Protein AF-A0A949CMK9-F1 (afdb_monomer)

Foldseek 3Di:
DDDAQDQDALVRLLVVLLLLCVQFAFLDLLLSLLLSLLLLVLCCLVVVVDPFFAFAAEEEEQDPPNCQVVSVLLSCLLVVFDELEQEQDDDDDDHSLLSVLVRLVVVGQEHEDEADDEEDDYPQVLCLRDNPQWDFRDYDVDTDIGRSSRHHHYYYYHQYAYALSSLLRHLYRYTYHDDPPRDADADPLGGSSSVCNVCSSHNNSSSVNLVVVCVVVVQFFAPDDLHPSRSSQRSSQCSSCPSSVTDGNCVPSNVVSVCSNDQLSSLVSNLLSLCCVPPAFDWAFLLRSLVSCVVVVNDRSDPPPPPDDSSVSSVVSVVVVCVVVVDQWDDDSNKIKGKDWDWDQDPVRDTDTTIIIHIHD

Nearest PDB structures (foldseek):
  4i63-assembly1_A  TM=5.139E-01  e=9.281E-02  Escherichia coli K-12
  4i63-assembly1_B  TM=4.890E-01  e=1.564E-01  Escherichia coli K-12
  4i34-assembly1_A  TM=4.306E-01  e=1.927E-01  Escherichia coli K-12
  4i4l-assembly1_A  TM=3.523E-01  e=3.421E-01  Escherichia coli K-12

Solvent-accessible surface area (backbone atoms only — not comparable to full-atom values): 19807 Å² total; per-residue (Å²): 142,79,73,79,63,50,91,40,57,55,72,59,19,49,52,56,58,51,60,75,49,68,78,55,43,47,79,41,70,20,24,49,30,41,52,50,43,58,59,44,47,57,60,38,52,76,65,64,72,50,98,64,56,62,56,27,46,28,26,37,22,78,41,87,90,26,45,55,67,57,57,55,48,44,40,34,32,38,71,75,49,74,60,38,76,38,72,76,64,81,76,82,91,65,50,59,56,44,46,49,19,45,42,60,72,68,66,46,44,36,39,29,38,60,68,42,70,60,68,51,80,46,71,61,58,48,35,40,48,62,62,83,54,43,39,82,30,48,43,95,98,43,74,49,78,40,74,28,80,69,58,45,47,34,37,23,27,58,70,34,36,29,38,63,71,52,24,66,42,40,49,73,26,43,27,35,58,66,61,93,85,68,68,68,69,78,45,98,68,37,49,62,64,45,34,40,54,76,42,18,39,55,52,37,16,19,46,48,26,54,53,48,50,41,50,72,70,67,60,60,62,46,91,60,66,95,47,83,48,33,72,45,49,9,36,43,32,30,45,33,37,74,73,60,68,38,51,55,48,64,63,75,41,64,63,48,35,54,36,39,36,28,51,64,54,43,44,51,44,58,46,50,56,50,36,59,74,76,49,56,68,44,75,37,38,40,50,57,52,38,52,51,24,59,76,72,70,52,72,69,78,59,86,61,65,98,78,64,56,60,33,60,55,44,44,54,46,51,53,48,51,40,59,74,60,76,36,62,54,50,78,50,98,76,30,40,38,37,58,49,77,47,77,42,71,43,100,85,69,50,74,39,87,37,60,31,37,29,45,43,111

Structure (mmCIF, N/CA/C/O backbone):
data_AF-A0A949CMK9-F1
#
_entry.id   AF-A0A949CMK9-F1
#
loop_
_atom_site.group_PDB
_atom_site.id
_atom_site.type_symbol
_atom_site.label_atom_id
_atom_site.label_alt_id
_atom_site.label_comp_id
_atom_site.label_asym_id
_atom_site.label_entity_id
_atom_site.label_seq_id
_atom_site.pdbx_PDB_ins_code
_atom_site.Cartn_x
_atom_site.Cartn_y
_atom_site.Cartn_z
_atom_site.occupancy
_atom_site.B_iso_or_equiv
_atom_site.auth_seq_id
_atom_site.auth_comp_id
_atom_site.auth_asym_id
_atom_site.auth_atom_id
_atom_site.pdbx_PDB_model_num
ATOM 1 N N . ARG A 1 1 ? -3.242 -0.649 28.376 1.00 48.09 1 ARG A N 1
ATOM 2 C CA . ARG A 1 1 ? -2.982 0.780 28.677 1.00 48.09 1 ARG A CA 1
ATOM 3 C C . ARG A 1 1 ? -3.389 1.555 27.437 1.00 48.09 1 ARG A C 1
ATOM 5 O O . ARG A 1 1 ? -2.819 1.273 26.395 1.00 48.09 1 ARG A O 1
ATOM 12 N N . GLY A 1 2 ? -4.381 2.432 27.526 1.00 62.34 2 GLY A N 1
ATOM 13 C CA . GLY A 1 2 ? -4.742 3.352 26.450 1.00 62.34 2 GLY A CA 1
ATOM 14 C C . GLY A 1 2 ? -5.020 4.703 27.086 1.00 62.34 2 GLY A C 1
ATOM 15 O O . GLY A 1 2 ? -5.753 4.752 28.073 1.00 62.34 2 GLY A O 1
ATOM 16 N N . ALA A 1 3 ? -4.360 5.753 26.601 1.00 78.50 3 ALA A N 1
ATOM 17 C CA . ALA A 1 3 ? -4.745 7.115 26.946 1.00 78.50 3 ALA A CA 1
ATOM 18 C C . ALA A 1 3 ? -6.132 7.399 26.352 1.00 78.50 3 ALA A C 1
ATOM 20 O O . ALA A 1 3 ? -6.519 6.781 25.357 1.00 78.50 3 ALA A O 1
ATOM 21 N N . GLU A 1 4 ? -6.878 8.318 26.959 1.00 90.88 4 GLU A N 1
ATOM 22 C CA . GLU A 1 4 ? -8.152 8.768 26.404 1.00 90.88 4 GLU A CA 1
ATOM 23 C C . GLU A 1 4 ? -7.941 9.321 24.985 1.00 90.88 4 GLU A C 1
ATOM 25 O O . GLU A 1 4 ? -6.961 10.027 24.719 1.00 90.88 4 GLU A O 1
ATOM 30 N N . ILE A 1 5 ? -8.831 8.953 24.061 1.00 93.81 5 ILE A N 1
ATOM 31 C CA . ILE A 1 5 ? -8.773 9.404 22.669 1.00 93.81 5 ILE A CA 1
ATOM 32 C C . ILE A 1 5 ? -9.475 10.764 22.598 1.00 93.81 5 ILE A C 1
ATOM 34 O O . ILE A 1 5 ? -10.693 10.817 22.784 1.00 93.81 5 ILE A O 1
ATOM 38 N N . PRO A 1 6 ? -8.749 11.864 22.334 1.00 95.56 6 PRO A N 1
ATOM 39 C CA . PRO A 1 6 ? -9.349 13.186 22.302 1.00 95.56 6 PRO A CA 1
ATOM 40 C C . PRO A 1 6 ? -10.274 13.350 21.092 1.00 95.56 6 PRO A C 1
ATOM 42 O O . PRO A 1 6 ? -10.068 12.764 20.025 1.00 95.56 6 PRO A O 1
ATOM 45 N N . VAL A 1 7 ? -11.272 14.222 21.232 1.00 96.38 7 VAL A N 1
ATOM 46 C CA . VAL A 1 7 ? -12.063 14.700 20.095 1.00 96.38 7 VAL A CA 1
ATOM 47 C C . VAL A 1 7 ? -11.248 15.760 19.358 1.00 96.38 7 VAL A C 1
ATOM 49 O O . VAL A 1 7 ? -11.097 16.882 19.833 1.00 96.38 7 VAL A O 1
ATOM 52 N N . VAL A 1 8 ? -10.708 15.395 18.196 1.00 97.50 8 VAL A N 1
ATOM 53 C CA . VAL A 1 8 ? -9.931 16.307 17.349 1.00 97.50 8 VAL A CA 1
ATOM 54 C C . VAL A 1 8 ? -10.864 16.995 16.340 1.00 97.50 8 VAL A C 1
ATOM 56 O O . VAL A 1 8 ? -11.635 16.297 15.677 1.00 97.50 8 VAL A O 1
ATOM 59 N N . PRO A 1 9 ? -10.817 18.333 16.182 1.00 98.38 9 PRO A N 1
ATOM 60 C CA . PRO A 1 9 ? -11.548 19.026 15.121 1.00 98.38 9 PRO A CA 1
ATOM 61 C C . PRO A 1 9 ? -11.143 18.523 13.730 1.00 98.38 9 PRO A C 1
ATOM 63 O O . PRO A 1 9 ? -9.958 18.311 13.472 1.00 98.38 9 PRO A O 1
ATOM 66 N N . LEU A 1 10 ? -12.106 18.386 12.814 1.00 98.56 10 LEU A N 1
ATOM 67 C CA . LEU A 1 10 ? -11.887 17.782 11.493 1.00 98.56 10 LEU A CA 1
ATOM 68 C C . LEU A 1 10 ? -10.727 18.426 10.711 1.00 98.56 10 LEU A C 1
ATOM 70 O O . LEU A 1 10 ? -9.842 17.723 10.235 1.00 98.56 10 LEU A O 1
ATOM 74 N N . ASN A 1 11 ? -10.672 19.758 10.636 1.00 98.31 11 ASN A N 1
ATOM 75 C CA . ASN A 1 11 ? -9.613 20.464 9.899 1.00 98.31 11 ASN A CA 1
ATOM 76 C C . ASN A 1 11 ? -8.212 20.209 10.482 1.00 98.31 11 ASN A C 1
ATOM 78 O O . ASN A 1 11 ? -7.237 20.044 9.743 1.00 98.31 11 ASN A O 1
ATOM 82 N N . SER A 1 12 ? -8.108 20.140 11.812 1.00 98.44 12 SER A N 1
ATOM 83 C CA . SER A 1 12 ? -6.865 19.775 12.496 1.00 98.44 12 SER A CA 1
ATOM 84 C C . SER A 1 12 ? -6.498 18.321 12.208 1.00 98.44 12 SER A C 1
ATOM 86 O O . SER A 1 12 ? -5.350 18.043 11.875 1.00 98.44 12 SER A O 1
ATOM 88 N N . ALA A 1 13 ? -7.477 17.412 12.251 1.00 98.69 13 ALA A N 1
ATOM 89 C CA . ALA A 1 13 ? -7.281 16.001 11.946 1.00 98.69 13 ALA A CA 1
ATOM 90 C C . ALA A 1 13 ? -6.760 15.774 10.520 1.00 98.69 13 ALA A C 1
ATOM 92 O O . ALA A 1 13 ? -5.773 15.062 10.339 1.00 98.69 13 ALA A O 1
ATOM 93 N N . ILE A 1 14 ? -7.366 16.425 9.521 1.00 98.69 14 ILE A N 1
ATOM 94 C CA . ILE A 1 14 ? -6.936 16.353 8.117 1.00 98.69 14 ILE A CA 1
ATOM 95 C C . ILE A 1 14 ? -5.486 16.826 7.981 1.00 98.69 14 ILE A C 1
ATOM 97 O O . ILE A 1 14 ? -4.667 16.143 7.368 1.00 98.69 14 ILE A O 1
ATOM 101 N N . THR A 1 15 ? -5.154 17.971 8.585 1.00 98.44 15 THR A N 1
ATOM 102 C CA . THR A 1 15 ? -3.802 18.546 8.527 1.00 98.44 15 THR A CA 1
ATOM 103 C C . THR A 1 15 ? -2.773 17.611 9.163 1.00 98.44 15 THR A C 1
ATOM 105 O O . THR A 1 15 ? -1.735 17.331 8.568 1.00 98.44 15 THR A O 1
ATOM 108 N N . MET A 1 16 ? -3.074 17.078 10.350 1.00 98.25 16 MET A N 1
ATOM 109 C CA . MET A 1 16 ? -2.179 16.167 11.063 1.00 98.25 16 MET A CA 1
ATOM 110 C C . MET A 1 16 ? -1.963 14.862 10.297 1.00 98.25 16 MET A C 1
ATOM 112 O O . MET A 1 16 ? -0.821 14.431 10.158 1.00 98.25 16 MET A O 1
ATOM 116 N N . LEU A 1 17 ? -3.021 14.256 9.752 1.00 98.56 17 LEU A N 1
ATOM 117 C CA . LEU A 1 17 ? -2.896 13.027 8.968 1.00 98.56 17 LEU A CA 1
ATOM 118 C C . LEU A 1 17 ? -2.101 13.252 7.682 1.00 98.56 17 LEU A C 1
ATOM 120 O O . LEU A 1 17 ? -1.220 12.451 7.379 1.00 98.56 17 LEU A O 1
ATOM 124 N N . LYS A 1 18 ? -2.359 14.345 6.950 1.00 98.38 18 LYS A N 1
ATOM 125 C CA . LYS A 1 18 ? -1.572 14.699 5.756 1.00 98.38 18 LYS A CA 1
ATOM 126 C C . LYS A 1 18 ? -0.093 14.877 6.094 1.00 98.38 18 LYS A C 1
ATOM 128 O O . LYS A 1 18 ? 0.742 14.310 5.400 1.00 98.38 18 LYS A O 1
ATOM 133 N 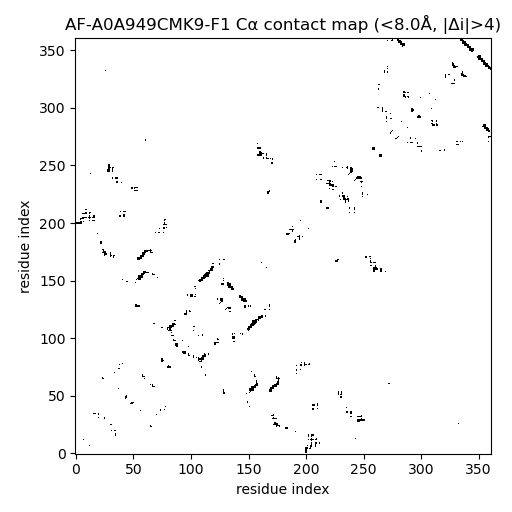N . SER A 1 19 ? 0.217 15.523 7.222 1.00 96.88 19 SER A N 1
ATOM 134 C CA . SER A 1 19 ? 1.606 15.741 7.645 1.00 96.88 19 SER A CA 1
ATOM 135 C C . SER A 1 19 ? 2.406 14.458 7.902 1.00 96.88 19 SER A C 1
ATOM 137 O O . SER A 1 19 ? 3.632 14.471 7.822 1.00 96.88 19 SER A O 1
ATOM 139 N N . LEU A 1 20 ? 1.735 13.327 8.167 1.00 97.31 20 LEU A N 1
ATOM 140 C CA . LEU A 1 20 ? 2.399 12.023 8.276 1.00 97.31 20 LEU A CA 1
ATOM 141 C C . LEU A 1 20 ? 2.971 11.541 6.942 1.00 97.31 20 LEU A C 1
ATOM 143 O O . LEU A 1 20 ? 3.833 10.665 6.941 1.00 97.31 20 LEU A O 1
ATOM 147 N N . LEU A 1 21 ? 2.470 12.064 5.822 1.00 97.00 21 LEU A N 1
ATOM 148 C CA . LEU A 1 21 ? 2.805 11.620 4.475 1.00 97.00 21 LEU A CA 1
ATOM 149 C C . LEU A 1 21 ? 3.720 12.599 3.716 1.00 97.00 21 LEU A C 1
ATOM 151 O O . LEU A 1 21 ? 4.267 12.206 2.690 1.00 97.00 21 LEU A O 1
ATOM 155 N N . ASP A 1 22 ? 3.939 13.815 4.232 1.00 94.31 22 ASP A N 1
ATOM 156 C CA . ASP A 1 22 ? 4.688 14.898 3.563 1.00 94.31 22 ASP A CA 1
ATOM 157 C C . ASP A 1 22 ? 6.106 14.494 3.127 1.00 94.31 22 ASP A C 1
ATOM 159 O O . ASP A 1 22 ? 6.603 14.924 2.088 1.00 94.31 22 ASP A O 1
ATOM 163 N N . ASP A 1 23 ? 6.774 13.658 3.923 1.00 92.94 23 ASP A N 1
ATOM 164 C CA . ASP A 1 23 ? 8.163 13.267 3.683 1.00 92.94 23 ASP A CA 1
ATOM 165 C C . ASP A 1 23 ? 8.334 12.046 2.769 1.00 92.94 23 ASP A C 1
ATOM 167 O O . ASP A 1 23 ? 9.470 11.647 2.483 1.00 92.94 23 ASP A O 1
ATOM 171 N N . PHE A 1 24 ? 7.241 11.444 2.299 1.00 95.00 24 PHE A N 1
ATOM 172 C CA . PHE A 1 24 ? 7.284 10.332 1.355 1.00 95.00 24 PHE A CA 1
ATOM 173 C C . PHE A 1 24 ? 7.257 10.845 -0.085 1.00 95.00 24 PHE A C 1
ATOM 175 O O . PHE A 1 24 ? 6.449 11.694 -0.448 1.00 95.00 24 PHE A O 1
ATOM 182 N N . ASN A 1 25 ? 8.125 10.293 -0.935 1.00 94.56 25 ASN A N 1
ATOM 183 C CA . ASN A 1 25 ? 8.166 10.648 -2.352 1.00 94.56 25 ASN A CA 1
ATOM 184 C C . ASN A 1 25 ? 7.301 9.684 -3.168 1.00 94.56 25 ASN A C 1
ATOM 186 O O . ASN A 1 25 ? 7.776 8.667 -3.673 1.00 94.56 25 ASN A O 1
ATOM 190 N N . PHE A 1 26 ? 6.007 9.972 -3.228 1.00 95.06 26 PHE A N 1
ATOM 191 C CA . PHE A 1 26 ? 5.047 9.187 -3.998 1.00 95.06 26 PHE A CA 1
ATOM 192 C C . PHE A 1 26 ? 5.226 9.404 -5.505 1.00 95.06 26 PHE A C 1
ATOM 194 O O . PHE A 1 26 ? 5.497 10.521 -5.940 1.00 95.06 26 PHE A O 1
ATOM 201 N N . CYS A 1 27 ? 5.068 8.348 -6.312 1.00 91.19 27 CYS A N 1
ATOM 202 C CA . CYS A 1 27 ? 5.193 8.468 -7.772 1.00 91.19 27 CYS A CA 1
ATOM 203 C C . CYS A 1 27 ? 4.106 9.358 -8.378 1.00 91.19 27 CYS A C 1
ATOM 205 O O . CYS A 1 27 ? 4.367 10.098 -9.326 1.00 91.19 27 CYS A O 1
ATOM 207 N N . THR A 1 28 ? 2.892 9.267 -7.839 1.00 92.88 28 THR A N 1
ATOM 208 C CA . THR A 1 28 ? 1.740 10.064 -8.255 1.00 92.88 28 THR A CA 1
ATOM 209 C C . THR A 1 28 ? 1.018 10.647 -7.039 1.00 92.88 28 THR A C 1
ATOM 211 O O . THR A 1 28 ? 1.076 10.079 -5.946 1.00 92.88 28 THR A O 1
ATOM 214 N N . PRO A 1 29 ? 0.265 11.746 -7.198 1.00 96.50 29 PRO A N 1
ATOM 215 C CA . PRO A 1 29 ? -0.608 12.240 -6.136 1.00 96.50 29 PRO A CA 1
ATOM 216 C C . PRO A 1 29 ? -1.631 11.193 -5.652 1.00 96.50 29 PRO A C 1
ATOM 218 O O . PRO A 1 29 ? -1.924 11.120 -4.460 1.00 96.50 29 PRO A O 1
ATOM 221 N N . SER A 1 30 ? -2.111 10.320 -6.541 1.00 97.38 30 SER A N 1
ATOM 222 C CA . SER A 1 30 ? -3.016 9.219 -6.188 1.00 97.38 30 SER A CA 1
ATOM 223 C C . SER A 1 30 ? -2.333 8.085 -5.415 1.00 97.38 30 SER A C 1
ATOM 225 O O . SER A 1 30 ? -3.000 7.351 -4.689 1.00 97.38 30 SER A O 1
ATOM 227 N N . ASP A 1 31 ? -1.006 7.924 -5.493 1.00 97.81 31 ASP A N 1
ATOM 228 C CA . ASP A 1 31 ? -0.269 7.057 -4.558 1.00 97.81 31 ASP A CA 1
ATOM 229 C C . ASP A 1 31 ? -0.322 7.617 -3.125 1.00 97.81 31 ASP A C 1
ATOM 231 O O . ASP A 1 31 ? -0.491 6.854 -2.174 1.00 97.81 31 ASP A O 1
ATOM 235 N N . ALA A 1 32 ? -0.269 8.944 -2.951 1.00 98.12 32 ALA A N 1
ATOM 236 C CA . ALA A 1 32 ? -0.465 9.565 -1.638 1.00 98.12 32 ALA A CA 1
ATOM 237 C C . ALA A 1 32 ? -1.903 9.357 -1.123 1.00 98.12 32 ALA A C 1
ATOM 239 O O . ALA A 1 32 ? -2.102 9.080 0.061 1.00 98.12 32 ALA A O 1
ATOM 240 N N . SER A 1 33 ? -2.904 9.415 -2.008 1.00 98.56 33 SER A N 1
ATOM 241 C CA . SER A 1 33 ? -4.295 9.070 -1.681 1.00 98.56 33 SER A CA 1
ATOM 242 C C . SER A 1 33 ? -4.447 7.620 -1.220 1.00 98.56 33 SER A C 1
ATOM 244 O O . SER A 1 33 ? -5.082 7.361 -0.197 1.00 98.56 33 SER A O 1
ATOM 246 N N . ARG A 1 34 ? -3.808 6.668 -1.913 1.00 98.50 34 ARG A N 1
ATOM 247 C CA . ARG A 1 34 ? -3.779 5.248 -1.516 1.00 98.50 34 ARG A CA 1
ATOM 248 C C . ARG A 1 34 ? -3.078 5.051 -0.173 1.00 98.50 34 ARG A C 1
ATOM 250 O O . ARG A 1 34 ? -3.590 4.338 0.688 1.00 98.50 34 ARG A O 1
ATOM 257 N N . ALA A 1 35 ? -1.979 5.766 0.066 1.00 98.44 35 ALA A N 1
ATOM 258 C CA . ALA A 1 35 ? -1.322 5.780 1.367 1.00 98.44 35 ALA A CA 1
ATOM 259 C C . ALA A 1 35 ? -2.227 6.305 2.492 1.00 98.44 35 ALA A C 1
ATOM 261 O O . ALA A 1 35 ? -2.254 5.705 3.568 1.00 98.44 35 ALA A O 1
ATOM 262 N N . MET A 1 36 ? -2.979 7.381 2.243 1.00 98.81 36 MET A N 1
ATOM 263 C CA . MET A 1 36 ? -3.946 7.938 3.192 1.00 98.81 36 MET A CA 1
ATOM 264 C C . MET A 1 36 ? -5.100 6.966 3.467 1.00 98.81 36 MET A C 1
ATOM 266 O O . MET A 1 36 ? -5.472 6.754 4.623 1.00 98.81 36 MET A O 1
ATOM 270 N N . ALA A 1 37 ? -5.620 6.304 2.430 1.00 98.69 37 ALA A N 1
ATOM 271 C CA . ALA A 1 37 ? -6.657 5.288 2.573 1.00 98.69 37 ALA A CA 1
ATOM 272 C C . ALA A 1 37 ? -6.204 4.132 3.482 1.00 98.69 37 ALA A C 1
ATOM 274 O O . ALA A 1 37 ? -6.993 3.649 4.300 1.00 98.69 37 ALA A O 1
ATOM 275 N N . SER A 1 38 ? -4.927 3.735 3.426 1.00 98.31 38 SER A N 1
ATOM 276 C CA . SER A 1 38 ? -4.358 2.721 4.327 1.00 98.31 38 SER A CA 1
ATOM 277 C C . SER A 1 38 ? -4.277 3.177 5.792 1.00 98.31 38 SER A C 1
ATOM 279 O O . SER A 1 38 ? -4.362 2.332 6.681 1.00 98.31 38 SER A O 1
ATOM 281 N N . LEU A 1 39 ? -4.166 4.484 6.082 1.00 98.62 39 LEU A N 1
ATOM 282 C CA . LEU A 1 39 ? -4.226 5.010 7.458 1.00 98.62 39 LEU A CA 1
ATOM 283 C C . LEU A 1 39 ? -5.652 4.948 8.034 1.00 98.62 39 LEU A C 1
ATOM 285 O O . LEU A 1 39 ? -5.818 4.705 9.229 1.00 98.62 39 LEU A O 1
ATOM 289 N N . ILE A 1 40 ? -6.675 5.146 7.194 1.00 98.81 40 ILE A N 1
ATOM 290 C CA . ILE A 1 40 ? -8.095 5.221 7.592 1.00 98.81 40 ILE A CA 1
ATOM 291 C C . ILE A 1 40 ? -8.756 3.836 7.642 1.00 98.81 40 ILE A C 1
ATOM 293 O O . ILE A 1 40 ? -9.592 3.566 8.505 1.00 98.81 40 ILE A O 1
ATOM 297 N N . SER A 1 41 ? -8.365 2.941 6.734 1.00 98.50 41 SER A N 1
ATOM 298 C CA . SER A 1 41 ? -8.960 1.610 6.568 1.00 98.50 41 SER A CA 1
ATOM 299 C C . SER A 1 41 ? -9.118 0.804 7.867 1.00 98.50 41 SER A C 1
ATOM 301 O O . SER A 1 41 ? -10.196 0.238 8.068 1.00 98.50 41 SER A O 1
ATOM 303 N N . PRO A 1 42 ? -8.131 0.751 8.785 1.00 98.25 42 PRO A N 1
ATOM 304 C CA . PRO A 1 42 ? -8.283 -0.055 9.991 1.00 98.25 42 PRO A CA 1
ATOM 305 C C . PRO A 1 42 ? -9.408 0.441 10.910 1.00 98.25 42 PRO A C 1
ATOM 307 O O . PRO A 1 42 ? -10.126 -0.386 11.461 1.00 98.25 42 PRO A O 1
ATOM 310 N N . ALA A 1 43 ? -9.656 1.752 11.014 1.00 98.12 43 ALA A N 1
ATOM 311 C CA . ALA A 1 43 ? -10.783 2.282 11.786 1.00 98.12 43 ALA A CA 1
ATOM 312 C C . ALA A 1 43 ? -12.138 1.857 11.201 1.00 98.12 43 ALA A C 1
ATOM 314 O O . ALA A 1 43 ? -13.048 1.505 11.948 1.00 98.12 43 ALA A O 1
ATOM 315 N N . LEU A 1 44 ? -12.266 1.834 9.871 1.00 98.12 44 LEU A N 1
ATOM 316 C CA . LEU A 1 44 ? -13.484 1.368 9.199 1.00 98.12 44 LEU A CA 1
ATOM 317 C C . LEU A 1 44 ? -13.711 -0.134 9.397 1.00 98.12 44 LEU A C 1
ATOM 319 O O . LEU A 1 44 ? -14.853 -0.566 9.549 1.00 98.12 44 LEU A O 1
ATOM 323 N N . LYS A 1 45 ? -12.627 -0.916 9.408 1.00 96.06 45 LYS A N 1
ATOM 324 C CA . LYS A 1 45 ? -12.670 -2.369 9.573 1.00 96.06 45 LYS A CA 1
ATOM 325 C C . LYS A 1 45 ? -12.929 -2.784 11.022 1.00 96.06 45 LYS A C 1
ATOM 327 O O . LYS A 1 45 ? -13.839 -3.562 11.281 1.00 96.06 45 LYS A O 1
ATOM 332 N N . PHE A 1 46 ? -12.167 -2.247 11.973 1.00 95.31 46 PHE A N 1
ATOM 333 C CA . PHE A 1 46 ? -12.307 -2.563 13.399 1.00 95.31 46 PHE A CA 1
ATOM 334 C C . PHE A 1 46 ? -13.570 -1.960 14.015 1.00 95.31 46 PHE A C 1
ATOM 336 O O . PHE A 1 46 ? -14.146 -2.559 14.915 1.00 95.31 46 PHE A O 1
ATOM 343 N N . GLY A 1 47 ? -14.019 -0.804 13.515 1.00 94.75 47 GLY A N 1
ATOM 344 C CA . GLY A 1 47 ? -15.296 -0.195 13.894 1.00 94.75 47 GLY A CA 1
ATOM 345 C C . GLY A 1 47 ? -16.519 -0.847 13.241 1.00 94.75 47 GLY A C 1
ATOM 346 O O . GLY A 1 47 ? -17.629 -0.355 13.428 1.00 94.75 47 GLY A O 1
ATOM 347 N N . ASP A 1 48 ? -16.320 -1.911 12.450 1.00 94.06 48 ASP A N 1
ATOM 348 C CA . ASP A 1 48 ? -17.365 -2.631 11.714 1.00 94.06 48 ASP A CA 1
ATOM 349 C C . ASP A 1 48 ? -18.257 -1.693 10.876 1.00 94.06 48 ASP A C 1
ATOM 351 O O . ASP A 1 48 ? -19.473 -1.834 10.777 1.00 94.06 48 ASP A O 1
ATOM 355 N N . HIS A 1 49 ? -17.650 -0.656 10.292 1.00 96.31 49 HIS A N 1
ATOM 356 C CA . HIS A 1 49 ? -18.365 0.342 9.500 1.00 96.31 49 HIS A CA 1
ATOM 357 C C . HIS A 1 49 ? -18.534 -0.064 8.035 1.00 96.31 49 HIS A C 1
ATOM 359 O O . HIS A 1 49 ? -19.432 0.460 7.370 1.00 96.31 49 HIS A O 1
ATOM 365 N N . LEU A 1 50 ? -17.692 -0.986 7.557 1.00 94.56 50 LEU A N 1
ATOM 366 C CA . LEU A 1 50 ? -17.762 -1.612 6.241 1.00 94.56 50 LEU A CA 1
ATOM 367 C C . LEU A 1 50 ? -17.734 -3.134 6.396 1.00 94.56 50 LEU A C 1
ATOM 369 O O . LEU A 1 50 ? -16.740 -3.697 6.853 1.00 94.56 50 LEU A O 1
ATOM 373 N N . HIS A 1 51 ? -18.807 -3.805 5.971 1.00 91.81 51 HIS A N 1
ATOM 374 C CA . HIS A 1 51 ? -18.915 -5.262 6.032 1.00 91.81 51 HIS A CA 1
ATOM 375 C C . HIS A 1 51 ? -18.442 -5.945 4.746 1.00 91.81 51 HIS A C 1
ATOM 377 O O . HIS A 1 51 ? -19.143 -6.786 4.193 1.00 91.81 51 HIS A O 1
ATOM 383 N N . CYS A 1 52 ? -17.241 -5.600 4.293 1.00 93.38 52 CYS A N 1
ATOM 384 C CA . CYS A 1 52 ? -16.641 -6.135 3.078 1.00 93.38 52 CYS A CA 1
ATOM 385 C C . CYS A 1 52 ? -15.189 -6.568 3.311 1.00 93.38 52 CYS A C 1
ATOM 387 O O . CYS A 1 52 ? -14.577 -6.238 4.330 1.00 93.38 52 CYS A O 1
ATOM 389 N N . ASP A 1 53 ? -14.623 -7.275 2.338 1.00 94.38 53 ASP A N 1
ATOM 390 C CA . ASP A 1 53 ? -13.186 -7.524 2.294 1.00 94.38 53 ASP A CA 1
ATOM 391 C C . ASP A 1 53 ? -12.423 -6.228 1.987 1.00 94.38 53 ASP A C 1
ATOM 393 O O . ASP A 1 53 ? -12.951 -5.299 1.369 1.00 94.38 53 ASP A O 1
ATOM 397 N N . PHE A 1 54 ? -11.171 -6.155 2.441 1.00 97.12 54 PHE A N 1
ATOM 398 C CA . PHE A 1 54 ? -10.290 -5.001 2.241 1.00 97.12 54 PHE A CA 1
ATOM 399 C C . PHE A 1 54 ? -9.103 -5.442 1.383 1.00 97.12 54 PHE A C 1
ATOM 401 O O . PHE A 1 54 ? -8.583 -6.535 1.625 1.00 97.12 54 PHE A O 1
ATOM 408 N N . PRO A 1 55 ? -8.668 -4.630 0.404 1.00 97.38 55 PRO A N 1
ATOM 409 C CA . PRO A 1 55 ? -7.522 -4.982 -0.414 1.00 97.38 55 PRO A CA 1
ATOM 410 C C . PRO A 1 55 ? -6.238 -5.005 0.419 1.00 97.38 55 PRO A C 1
ATOM 412 O O . PRO A 1 55 ? -6.127 -4.360 1.464 1.00 97.38 55 PRO A O 1
ATOM 415 N N . ILE A 1 56 ? -5.250 -5.738 -0.076 1.00 98.19 56 ILE A N 1
ATOM 416 C CA . ILE A 1 56 ? -3.898 -5.785 0.469 1.00 98.19 56 ILE A CA 1
ATOM 417 C C . ILE A 1 56 ? -3.232 -4.428 0.237 1.00 98.19 56 ILE A C 1
ATOM 419 O O . ILE A 1 56 ? -3.123 -3.975 -0.903 1.00 98.19 56 ILE A O 1
ATOM 423 N N . ASP A 1 57 ? -2.741 -3.805 1.306 1.00 98.19 57 ASP A N 1
ATOM 424 C CA . ASP A 1 57 ? -1.927 -2.592 1.246 1.00 98.19 57 ASP A CA 1
ATOM 425 C C . ASP A 1 57 ? -0.530 -2.939 0.704 1.00 98.19 57 ASP A C 1
ATOM 427 O O . ASP A 1 57 ? 0.375 -3.327 1.453 1.00 98.19 57 ASP A O 1
ATOM 431 N N . PHE A 1 58 ? -0.369 -2.841 -0.616 1.00 97.38 58 PHE A N 1
ATOM 432 C CA . PHE A 1 58 ? 0.826 -3.268 -1.337 1.00 97.38 58 PHE A CA 1
ATOM 433 C C . PHE A 1 58 ? 1.729 -2.070 -1.635 1.00 97.38 58 PHE A C 1
ATOM 435 O O . PHE A 1 58 ? 1.440 -1.250 -2.501 1.00 97.38 58 PHE A O 1
ATOM 442 N N . ALA A 1 59 ? 2.841 -1.954 -0.914 1.00 96.12 59 ALA A N 1
ATOM 443 C CA . ALA A 1 59 ? 3.811 -0.882 -1.091 1.00 96.12 59 ALA A CA 1
ATOM 444 C C . ALA A 1 59 ? 4.980 -1.330 -1.974 1.00 96.12 59 ALA A C 1
ATOM 446 O O . ALA A 1 59 ? 5.790 -2.172 -1.576 1.00 96.12 59 ALA A O 1
ATOM 447 N N . GLU A 1 60 ? 5.120 -0.706 -3.136 1.00 92.25 60 GLU A N 1
ATOM 448 C CA . GLU A 1 60 ? 6.221 -0.954 -4.061 1.00 92.25 60 GLU A CA 1
ATOM 449 C C . GLU A 1 60 ? 7.172 0.244 -4.098 1.00 92.25 60 GLU A C 1
ATOM 451 O O . GLU A 1 60 ? 6.754 1.399 -4.005 1.00 92.25 60 GLU A O 1
ATOM 456 N N . ALA A 1 61 ? 8.469 -0.028 -4.218 1.00 87.38 61 ALA A N 1
ATOM 457 C CA . ALA A 1 61 ? 9.468 1.010 -4.411 1.00 87.38 61 ALA A CA 1
ATOM 458 C C . ALA A 1 61 ? 10.445 0.683 -5.538 1.00 87.38 61 ALA A C 1
ATOM 460 O O . ALA A 1 61 ? 10.653 -0.477 -5.887 1.00 87.38 61 ALA A O 1
ATOM 461 N N . ASP A 1 62 ? 11.074 1.724 -6.070 1.00 75.56 62 ASP A N 1
ATOM 462 C CA . ASP A 1 62 ? 12.204 1.653 -7.004 1.00 75.56 62 ASP A CA 1
ATOM 463 C C . ASP A 1 62 ? 13.461 1.055 -6.357 1.00 75.56 62 ASP A C 1
ATOM 465 O O . ASP A 1 62 ? 14.227 0.345 -7.003 1.00 75.56 62 ASP A O 1
ATOM 469 N N . GLN A 1 63 ? 13.685 1.340 -5.071 1.00 74.31 63 GLN A N 1
ATOM 470 C CA . GLN A 1 63 ? 14.902 0.970 -4.361 1.00 74.31 63 GLN A CA 1
ATOM 471 C C . GLN A 1 63 ? 14.656 0.614 -2.887 1.00 74.31 63 GLN A C 1
ATOM 473 O O . GLN A 1 63 ? 13.610 0.855 -2.268 1.00 74.31 63 GLN A O 1
ATOM 478 N N . SER A 1 64 ? 15.695 0.043 -2.279 1.00 81.12 64 SER A N 1
ATOM 479 C CA . SER A 1 64 ? 15.770 -0.080 -0.827 1.00 81.12 64 SER A CA 1
ATOM 480 C C . SER A 1 64 ? 15.834 1.302 -0.167 1.00 81.12 64 SER A C 1
ATOM 482 O O . SER A 1 64 ? 16.424 2.240 -0.707 1.00 81.12 64 SER A O 1
ATOM 484 N N . GLN A 1 65 ? 15.276 1.389 1.044 1.00 83.44 65 GLN A N 1
ATOM 485 C CA . GLN A 1 65 ? 15.243 2.599 1.877 1.00 83.44 65 GLN A CA 1
ATOM 486 C C . GLN A 1 65 ? 14.378 3.754 1.330 1.00 83.44 65 GLN A C 1
ATOM 488 O O . GLN A 1 65 ? 14.514 4.877 1.798 1.00 83.44 65 GLN A O 1
ATOM 493 N N . SER A 1 66 ? 13.428 3.491 0.423 1.00 86.38 66 SER A N 1
ATOM 494 C CA . SER A 1 66 ? 12.463 4.510 -0.044 1.00 86.38 66 SER A CA 1
ATOM 495 C C . SER A 1 66 ? 11.319 4.811 0.944 1.00 86.38 66 SER A C 1
ATOM 497 O O . SER A 1 66 ? 10.540 5.721 0.713 1.00 86.38 66 SER A O 1
ATOM 499 N N . GLY A 1 67 ? 11.187 4.064 2.050 1.00 90.31 67 GLY A N 1
ATOM 500 C CA . GLY A 1 67 ? 10.188 4.333 3.102 1.00 90.31 67 GLY A CA 1
ATOM 501 C C . GLY A 1 67 ? 8.935 3.441 3.109 1.00 90.31 67 GLY A C 1
ATOM 502 O O . GLY A 1 67 ? 8.143 3.540 4.039 1.00 90.31 67 GLY A O 1
ATOM 503 N N . LYS A 1 68 ? 8.766 2.500 2.168 1.00 92.69 68 LYS A N 1
ATOM 504 C CA . LYS A 1 68 ? 7.602 1.577 2.092 1.00 92.69 68 LYS A CA 1
ATOM 505 C C . LYS A 1 68 ? 7.209 0.900 3.415 1.00 92.69 68 LYS A C 1
ATOM 507 O O . LYS A 1 68 ? 6.089 1.081 3.891 1.00 92.69 68 LYS A O 1
ATOM 512 N N . THR A 1 69 ? 8.146 0.202 4.054 1.00 93.12 69 THR A N 1
ATOM 513 C CA . THR A 1 69 ? 7.925 -0.457 5.349 1.00 93.12 69 THR A CA 1
ATOM 514 C C . THR A 1 69 ? 7.730 0.567 6.471 1.00 93.12 69 THR A C 1
ATOM 516 O O . THR A 1 69 ? 7.008 0.311 7.430 1.00 93.12 69 THR A O 1
ATOM 519 N N . TYR A 1 70 ? 8.360 1.744 6.372 1.00 95.56 70 TYR A N 1
ATOM 520 C CA . TYR A 1 70 ? 8.204 2.807 7.366 1.00 95.56 70 TYR A CA 1
ATOM 521 C C . TYR A 1 70 ? 6.769 3.344 7.373 1.00 95.56 70 TYR A C 1
ATOM 523 O O . TYR A 1 70 ? 6.157 3.392 8.435 1.00 95.56 70 TYR A O 1
ATOM 531 N N . ARG A 1 71 ? 6.184 3.607 6.196 1.00 97.06 71 ARG A N 1
ATOM 532 C CA . ARG A 1 71 ? 4.765 3.976 6.046 1.00 97.06 71 ARG A CA 1
ATOM 533 C C . ARG A 1 71 ? 3.832 2.933 6.670 1.00 97.06 71 ARG A C 1
ATOM 535 O O . ARG A 1 71 ? 2.949 3.283 7.444 1.00 97.06 71 ARG A O 1
ATOM 542 N N . GLN A 1 72 ? 4.048 1.649 6.386 1.00 97.62 72 GLN A N 1
ATOM 543 C CA . GLN A 1 72 ? 3.228 0.559 6.941 1.00 97.62 72 GLN A CA 1
ATOM 544 C C . GLN A 1 72 ? 3.334 0.462 8.472 1.00 97.62 72 GLN A C 1
ATOM 546 O O . GLN A 1 72 ? 2.332 0.225 9.151 1.00 97.62 72 GLN A O 1
ATOM 551 N N . LYS A 1 73 ? 4.520 0.737 9.035 1.00 97.56 73 LYS A N 1
ATOM 552 C CA . LYS A 1 73 ? 4.719 0.857 10.488 1.00 97.56 73 LYS A CA 1
ATOM 553 C C . LYS A 1 73 ? 3.958 2.037 11.092 1.00 97.56 73 LYS A C 1
ATOM 555 O O . LYS A 1 73 ? 3.484 1.894 12.216 1.00 97.56 73 LYS A O 1
ATOM 560 N N . LEU A 1 74 ? 3.822 3.163 10.379 1.00 97.94 74 LEU A N 1
ATOM 561 C CA . LEU A 1 74 ? 3.002 4.293 10.839 1.00 97.94 74 LEU A CA 1
ATOM 562 C C . LEU A 1 74 ? 1.535 3.883 10.974 1.00 97.94 74 LEU A C 1
ATOM 564 O O . LEU A 1 74 ? 0.939 4.176 12.005 1.00 97.94 74 LEU A O 1
ATOM 568 N N . VAL A 1 75 ? 0.988 3.139 10.000 1.00 98.31 75 VAL A N 1
ATOM 569 C CA . VAL A 1 75 ? -0.380 2.592 10.090 1.00 98.31 75 VAL A CA 1
ATOM 570 C C . VAL A 1 75 ? -0.530 1.800 11.390 1.00 98.31 75 VAL A C 1
ATOM 572 O O . VAL A 1 75 ? -1.352 2.159 12.220 1.00 98.31 75 VAL A O 1
ATOM 575 N N . CYS A 1 76 ? 0.312 0.790 11.630 1.00 98.00 76 CYS A N 1
ATOM 576 C CA . CYS A 1 76 ? 0.237 -0.015 12.856 1.00 98.00 76 CYS A CA 1
ATOM 577 C C . CYS A 1 76 ? 0.370 0.840 14.132 1.00 98.00 76 CYS A C 1
ATOM 579 O O . CYS A 1 76 ? -0.355 0.628 15.102 1.00 98.00 76 CYS A O 1
ATOM 581 N N . ALA A 1 77 ? 1.270 1.831 14.126 1.00 97.81 77 ALA A N 1
ATOM 582 C CA . ALA A 1 77 ? 1.507 2.704 15.272 1.00 97.81 77 ALA A CA 1
ATOM 583 C C . ALA A 1 77 ? 0.287 3.563 15.635 1.00 97.81 77 ALA A C 1
ATOM 585 O O . ALA A 1 77 ? 0.012 3.711 16.822 1.00 97.81 77 ALA A O 1
ATOM 586 N N . ILE A 1 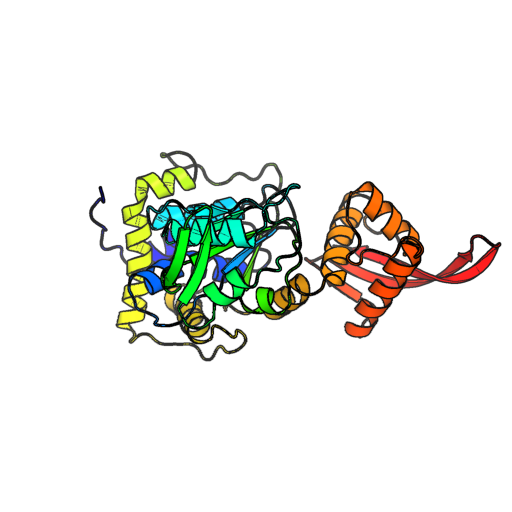78 ? -0.475 4.063 14.653 1.00 98.19 78 ILE A N 1
ATOM 587 C CA . ILE A 1 78 ? -1.715 4.824 14.897 1.00 98.19 78 ILE A CA 1
ATOM 588 C C . ILE A 1 78 ? -2.738 3.988 15.668 1.00 98.19 78 ILE A C 1
ATOM 590 O O . ILE A 1 78 ? -3.439 4.523 16.520 1.00 98.19 78 ILE A O 1
ATOM 594 N N . TYR A 1 79 ? -2.804 2.680 15.424 1.00 97.31 79 TYR A N 1
ATOM 595 C CA . TYR A 1 79 ? -3.744 1.777 16.099 1.00 97.31 79 TYR A CA 1
ATOM 596 C C . TYR A 1 79 ? -3.144 1.095 17.335 1.00 97.31 79 TYR A C 1
ATOM 598 O O . TYR A 1 79 ? -3.787 0.234 17.924 1.00 97.31 79 TYR A O 1
ATOM 606 N N . ASN A 1 80 ? -1.933 1.492 17.752 1.00 96.25 80 ASN A N 1
ATOM 607 C CA . ASN A 1 80 ? -1.178 0.863 18.840 1.00 96.25 80 ASN A CA 1
ATOM 608 C C . ASN A 1 80 ? -1.011 -0.661 18.662 1.00 96.25 80 ASN A C 1
ATOM 610 O O . ASN A 1 80 ? -0.990 -1.422 19.630 1.00 96.25 80 ASN A O 1
ATOM 614 N N . GLU A 1 81 ? -0.889 -1.101 17.411 1.00 95.75 81 GLU A N 1
ATOM 615 C CA . GLU A 1 81 ? -0.794 -2.507 17.042 1.00 95.75 81 GLU A CA 1
ATOM 616 C C . GLU A 1 81 ? 0.640 -2.918 16.704 1.00 95.75 81 GLU A C 1
ATOM 618 O O . GLU A 1 81 ? 1.470 -2.126 16.245 1.00 95.75 81 GLU A O 1
ATOM 623 N N . ILE A 1 82 ? 0.933 -4.203 16.914 1.00 94.38 82 ILE A N 1
ATOM 624 C CA . ILE A 1 82 ? 2.208 -4.819 16.531 1.00 94.38 82 ILE A CA 1
ATOM 625 C C . ILE A 1 82 ? 1.908 -5.903 15.498 1.00 94.38 82 ILE A C 1
ATOM 627 O O . ILE A 1 82 ? 1.329 -6.921 15.883 1.00 94.38 82 ILE A O 1
ATOM 631 N N . PRO A 1 83 ? 2.342 -5.765 14.234 1.00 96.25 83 PRO A N 1
ATOM 632 C CA . PRO A 1 83 ? 1.997 -6.729 13.201 1.00 96.25 83 PRO A CA 1
ATOM 633 C C . PRO A 1 83 ? 2.612 -8.109 13.461 1.00 96.25 83 PRO A C 1
ATOM 635 O O . PRO A 1 83 ? 3.670 -8.250 14.086 1.00 96.25 83 PRO A O 1
ATOM 638 N N . SER A 1 84 ? 1.960 -9.145 12.939 1.00 96.88 84 SER A N 1
ATOM 639 C CA . SER A 1 84 ? 2.596 -10.435 12.685 1.00 96.88 84 SER A CA 1
ATOM 640 C C . SER A 1 84 ? 3.430 -10.314 11.415 1.00 96.88 84 SER A C 1
ATOM 642 O O . SER A 1 84 ? 2.897 -10.318 10.307 1.00 96.88 84 SER A O 1
ATOM 644 N N . VAL A 1 85 ? 4.747 -10.194 11.583 1.00 95.44 85 VAL A N 1
ATOM 645 C CA . VAL A 1 85 ? 5.689 -10.153 10.460 1.00 95.44 85 VAL A CA 1
ATOM 646 C C . VAL A 1 85 ? 5.894 -11.565 9.915 1.00 95.44 85 VAL A C 1
ATOM 648 O O . VAL A 1 85 ? 6.212 -12.492 10.664 1.00 95.44 85 VAL A O 1
ATOM 651 N N . ILE A 1 86 ? 5.702 -11.707 8.610 1.00 94.19 86 ILE A N 1
ATOM 652 C CA . ILE A 1 86 ? 5.885 -12.915 7.817 1.00 94.19 86 ILE A CA 1
ATOM 653 C C . ILE A 1 86 ? 7.127 -12.684 6.962 1.00 94.19 86 ILE A C 1
ATOM 655 O O . ILE A 1 86 ? 7.154 -11.804 6.102 1.00 94.19 86 ILE A O 1
ATOM 659 N N . THR A 1 87 ? 8.164 -13.470 7.222 1.00 86.50 87 THR A N 1
ATOM 660 C CA . THR A 1 87 ? 9.385 -13.460 6.419 1.00 86.50 87 THR A CA 1
ATOM 661 C C . THR A 1 87 ? 9.306 -14.591 5.413 1.00 86.50 87 THR A C 1
ATOM 663 O O . THR A 1 87 ? 9.018 -15.726 5.786 1.00 86.50 87 THR A O 1
ATOM 666 N N . GLU A 1 88 ? 9.591 -14.289 4.152 1.00 81.69 88 GLU A N 1
ATOM 667 C CA . GLU A 1 88 ? 9.680 -15.295 3.102 1.00 81.69 88 GLU A CA 1
ATOM 668 C C . GLU A 1 88 ? 10.787 -16.323 3.428 1.00 81.69 88 GLU A C 1
ATOM 670 O O . GLU A 1 88 ? 11.948 -15.925 3.607 1.00 81.69 88 GLU A O 1
ATOM 675 N N . PRO A 1 89 ? 10.471 -17.630 3.532 1.00 79.06 89 PRO A N 1
ATOM 676 C CA . PRO A 1 89 ? 11.484 -18.655 3.756 1.00 79.06 89 PRO A CA 1
ATOM 677 C C . PRO A 1 89 ? 12.493 -18.691 2.602 1.00 79.06 89 PRO A C 1
ATOM 679 O O . PRO A 1 89 ? 12.113 -18.712 1.434 1.00 79.06 89 PRO A O 1
ATOM 682 N N . LYS A 1 90 ? 13.794 -18.732 2.915 1.00 71.88 90 LYS A N 1
ATOM 683 C CA . LYS A 1 90 ? 14.867 -18.887 1.921 1.00 71.88 90 LYS A CA 1
ATOM 684 C C . LYS A 1 90 ? 15.552 -20.236 2.090 1.00 71.88 90 LYS A C 1
ATOM 686 O O . LYS A 1 90 ? 16.375 -20.396 2.988 1.00 71.88 90 LYS A O 1
ATOM 691 N N . GLY A 1 91 ? 15.238 -21.175 1.200 1.00 58.50 91 GLY A N 1
ATOM 692 C CA . GLY A 1 91 ? 15.734 -22.551 1.278 1.00 58.50 91 GLY A CA 1
ATOM 693 C C . GLY A 1 91 ? 15.111 -23.351 2.432 1.00 58.50 91 GLY A C 1
ATOM 694 O O . GLY A 1 91 ? 14.576 -22.794 3.388 1.00 58.50 91 GLY A O 1
ATOM 695 N N . GLY A 1 92 ? 15.166 -24.681 2.335 1.00 65.06 92 GLY A N 1
ATOM 696 C CA . GLY A 1 92 ? 14.533 -25.596 3.293 1.00 65.06 92 GLY A CA 1
ATOM 697 C C . GLY A 1 92 ? 13.137 -26.068 2.867 1.00 65.06 92 GLY A C 1
ATOM 698 O O . GLY A 1 92 ? 12.742 -25.902 1.718 1.00 65.06 92 GLY A O 1
ATOM 699 N N . VAL A 1 93 ? 12.419 -26.710 3.795 1.00 64.75 93 VAL A N 1
ATOM 700 C CA . VAL A 1 93 ? 11.117 -27.366 3.541 1.00 64.75 93 VAL A CA 1
ATOM 701 C C . VAL A 1 93 ? 9.898 -26.470 3.788 1.00 64.75 93 VAL A C 1
ATOM 703 O O . VAL A 1 93 ? 8.791 -26.865 3.444 1.00 64.75 93 VAL A O 1
ATOM 706 N N . GLY A 1 94 ? 10.087 -25.293 4.393 1.00 71.88 94 GLY A N 1
ATOM 707 C CA . GLY A 1 94 ? 8.984 -24.418 4.795 1.00 71.88 94 GLY A CA 1
ATOM 708 C C . GLY A 1 94 ? 8.477 -23.533 3.659 1.00 71.88 94 GLY A C 1
ATOM 709 O O . GLY A 1 94 ? 9.278 -22.930 2.944 1.00 71.88 94 GLY A O 1
ATOM 710 N N . SER A 1 95 ? 7.155 -23.419 3.519 1.00 87.06 95 SER A N 1
ATOM 711 C CA . SER A 1 95 ? 6.517 -22.588 2.485 1.00 87.06 95 SER A CA 1
ATOM 712 C C . SER A 1 95 ? 6.033 -21.229 3.015 1.00 87.06 95 SER A C 1
ATOM 714 O O . SER A 1 95 ? 5.874 -21.014 4.224 1.00 87.06 95 SER A O 1
ATOM 716 N N . LEU A 1 96 ? 5.774 -20.289 2.099 1.00 90.44 96 LEU A N 1
ATOM 717 C CA . LEU A 1 96 ? 5.126 -19.018 2.435 1.00 90.44 96 LEU A CA 1
ATOM 718 C C . LEU A 1 96 ? 3.734 -19.255 3.054 1.00 90.44 96 LEU A C 1
ATOM 720 O O . LEU A 1 96 ? 3.399 -18.622 4.054 1.00 90.44 96 LEU A O 1
ATOM 724 N N . ASP A 1 97 ? 2.976 -20.222 2.532 1.00 92.38 97 ASP A N 1
ATOM 725 C CA . ASP A 1 97 ? 1.636 -20.584 3.014 1.00 92.38 97 ASP A CA 1
ATOM 726 C C . ASP A 1 97 ? 1.644 -21.122 4.454 1.00 92.38 97 ASP A C 1
ATOM 728 O O . ASP A 1 97 ? 0.737 -20.831 5.239 1.00 92.38 97 ASP A O 1
ATOM 732 N N . GLU A 1 98 ? 2.689 -21.855 4.847 1.00 91.94 98 GLU A N 1
ATOM 733 C CA . GLU A 1 98 ? 2.884 -22.286 6.239 1.00 91.94 98 GLU A CA 1
ATOM 734 C C . GLU A 1 98 ? 3.172 -21.098 7.163 1.00 91.94 98 GLU A C 1
ATOM 736 O O . GLU A 1 98 ? 2.625 -21.008 8.266 1.00 91.94 98 GLU A O 1
ATOM 741 N N . SER A 1 99 ? 3.994 -20.150 6.705 1.00 93.44 99 SER A N 1
ATOM 742 C CA . SER A 1 99 ? 4.298 -18.931 7.463 1.00 93.44 99 SER A CA 1
ATOM 743 C C . SER A 1 99 ? 3.055 -18.050 7.631 1.00 93.44 99 SER A C 1
ATOM 745 O O . SER A 1 99 ? 2.797 -17.544 8.727 1.00 93.44 99 SER A O 1
ATOM 747 N N . ILE A 1 100 ? 2.240 -17.930 6.578 1.00 95.56 100 ILE A N 1
ATOM 748 C CA . ILE A 1 100 ? 0.942 -17.250 6.610 1.00 95.56 100 ILE A CA 1
ATOM 749 C C . ILE A 1 100 ? -0.016 -17.961 7.566 1.00 95.56 100 ILE A C 1
ATOM 751 O O . ILE A 1 100 ? -0.606 -17.308 8.425 1.00 95.56 100 ILE A O 1
ATOM 755 N N . SER A 1 101 ? -0.133 -19.287 7.484 1.00 95.44 101 SER A N 1
ATOM 756 C CA . SER A 1 101 ? -0.976 -20.071 8.395 1.00 95.44 101 SER A CA 1
ATOM 757 C C . SER A 1 101 ? -0.601 -19.834 9.857 1.00 95.44 101 SER A C 1
ATOM 759 O O . SER A 1 101 ? -1.468 -19.584 10.694 1.00 95.44 101 SER A O 1
ATOM 761 N N . GLY A 1 102 ? 0.697 -19.850 10.173 1.00 94.75 102 GLY A N 1
ATOM 762 C CA . GLY A 1 102 ? 1.186 -19.545 11.515 1.00 94.75 102 GLY A CA 1
ATOM 763 C C . GLY A 1 102 ? 0.857 -18.117 11.964 1.00 94.75 102 GLY A C 1
ATOM 764 O O . GLY A 1 102 ? 0.558 -17.898 13.136 1.00 94.75 102 GLY A O 1
ATOM 765 N N . ALA A 1 103 ? 0.887 -17.141 11.054 1.00 95.38 103 ALA A N 1
ATOM 766 C CA . ALA A 1 103 ? 0.533 -15.755 11.350 1.00 95.38 103 ALA A CA 1
ATOM 767 C C . ALA A 1 103 ? -0.977 -15.558 11.568 1.00 95.38 103 ALA A C 1
ATOM 769 O O . ALA A 1 103 ? -1.356 -14.857 12.505 1.00 95.38 103 ALA A O 1
ATOM 770 N N . LEU A 1 104 ? -1.814 -16.233 10.776 1.00 96.06 104 LEU A N 1
ATOM 771 C CA . LEU A 1 104 ? -3.267 -16.284 10.958 1.00 96.06 104 LEU A CA 1
ATOM 772 C C . LEU A 1 104 ? -3.627 -16.906 12.315 1.00 96.06 104 LEU A C 1
ATOM 774 O O . LEU A 1 104 ? -4.424 -16.351 13.058 1.00 96.06 104 LEU A O 1
ATOM 778 N N . ILE A 1 105 ? -2.980 -18.007 12.708 1.00 95.19 105 ILE A N 1
ATOM 779 C CA . ILE A 1 105 ? -3.227 -18.646 14.014 1.00 95.19 105 ILE A CA 1
ATOM 780 C C . ILE A 1 105 ? -2.859 -17.724 15.190 1.00 95.19 105 ILE A C 1
ATOM 782 O O . ILE A 1 105 ? -3.488 -17.796 16.243 1.00 95.19 105 ILE A O 1
ATOM 786 N N . LYS A 1 106 ? -1.873 -16.827 15.031 1.00 94.12 106 LYS A N 1
ATOM 787 C CA . LYS A 1 106 ? -1.519 -15.841 16.072 1.00 94.12 106 LYS A CA 1
ATOM 788 C C . LYS A 1 106 ? -2.615 -14.799 16.318 1.00 94.12 106 LYS A C 1
ATOM 790 O O . LYS A 1 106 ? -2.559 -14.138 17.351 1.00 94.12 106 LYS A O 1
ATOM 795 N N . GLY A 1 107 ? -3.554 -14.608 15.388 1.00 93.81 107 GLY A N 1
ATOM 796 C CA . GLY A 1 107 ? -4.720 -13.746 15.598 1.00 93.81 107 GLY A CA 1
ATOM 797 C C . GLY A 1 107 ? -4.436 -12.243 15.660 1.00 93.81 107 GLY A C 1
ATOM 798 O O . GLY A 1 107 ? -5.300 -11.485 16.089 1.00 93.81 107 GLY A O 1
ATOM 799 N N . LYS A 1 108 ? -3.239 -11.783 15.268 1.00 96.12 108 LYS A N 1
ATOM 800 C CA . LYS A 1 108 ? -2.941 -10.342 15.251 1.00 96.12 108 LYS A CA 1
ATOM 801 C C . LYS A 1 108 ? -3.591 -9.671 14.044 1.00 96.12 108 LYS A C 1
ATOM 803 O O . LYS A 1 108 ? -3.447 -10.201 12.944 1.00 96.12 108 LYS A O 1
ATOM 808 N N . PRO A 1 109 ? -4.210 -8.491 14.199 1.00 95.69 109 PRO A N 1
ATOM 809 C CA . PRO A 1 109 ? -5.004 -7.893 13.132 1.00 95.69 109 PRO A CA 1
ATOM 810 C C . PRO A 1 109 ? -4.165 -7.441 11.933 1.00 95.69 109 PRO A C 1
ATOM 812 O O . PRO A 1 109 ? -4.648 -7.485 10.810 1.00 95.69 109 PRO A O 1
ATOM 815 N N . PHE A 1 110 ? -2.904 -7.048 12.128 1.00 98.12 110 PHE A N 1
ATOM 816 C CA . PHE A 1 110 ? -2.008 -6.698 11.024 1.00 98.12 110 PHE A CA 1
ATOM 817 C C . PHE A 1 110 ? -1.094 -7.871 10.667 1.00 98.12 110 PHE A C 1
ATOM 819 O O . PHE A 1 110 ? -0.339 -8.357 11.515 1.00 98.12 110 PHE A O 1
ATOM 826 N N . LEU A 1 111 ? -1.130 -8.291 9.403 1.00 98.00 111 LEU A N 1
ATOM 827 C CA . LEU A 1 111 ? -0.255 -9.315 8.834 1.00 98.00 111 LEU A CA 1
ATOM 828 C C . LEU A 1 111 ? 0.655 -8.656 7.797 1.00 98.00 111 LEU A C 1
ATOM 830 O O . LEU A 1 111 ? 0.168 -8.071 6.829 1.00 98.00 111 LEU A O 1
ATOM 834 N N . THR A 1 112 ? 1.972 -8.730 7.997 1.00 97.56 112 THR A N 1
ATOM 835 C CA . THR A 1 112 ? 2.934 -8.003 7.157 1.00 97.56 112 THR A CA 1
ATOM 836 C C . THR A 1 112 ? 3.914 -8.949 6.483 1.00 97.56 112 THR A C 1
ATOM 838 O O . THR A 1 112 ? 4.725 -9.560 7.173 1.00 97.56 112 THR A O 1
ATOM 841 N N . ILE A 1 113 ? 3.904 -9.016 5.151 1.00 96.31 113 ILE A N 1
ATOM 842 C CA . ILE A 1 113 ? 4.977 -9.644 4.367 1.00 96.31 113 ILE A CA 1
ATOM 843 C C . ILE A 1 113 ? 5.972 -8.544 3.994 1.00 96.31 113 ILE A C 1
ATOM 845 O O . ILE A 1 113 ? 5.733 -7.749 3.083 1.00 96.31 113 ILE A O 1
ATOM 849 N N . ASP A 1 114 ? 7.072 -8.455 4.738 1.00 89.44 114 ASP A N 1
ATOM 850 C CA . ASP A 1 114 ? 8.060 -7.394 4.539 1.00 89.44 114 ASP A CA 1
ATOM 851 C C . ASP A 1 114 ? 9.151 -7.824 3.556 1.00 89.44 114 ASP A C 1
ATOM 853 O O . ASP A 1 114 ? 9.741 -8.897 3.688 1.00 89.44 114 ASP A O 1
ATOM 857 N N . ASN A 1 115 ? 9.459 -6.943 2.603 1.00 85.94 115 ASN A N 1
ATOM 858 C CA . ASN A 1 115 ? 10.517 -7.113 1.616 1.00 85.94 115 ASN A CA 1
ATOM 859 C C . ASN A 1 115 ? 10.379 -8.413 0.807 1.00 85.94 115 ASN A C 1
ATOM 861 O O . ASN A 1 115 ? 11.357 -9.149 0.651 1.00 85.94 115 ASN A O 1
ATOM 865 N N . LEU A 1 116 ? 9.172 -8.672 0.293 1.00 89.94 116 LEU A N 1
ATOM 866 C CA . LEU A 1 116 ? 8.900 -9.761 -0.641 1.00 89.94 116 LEU A CA 1
ATOM 867 C C . LEU A 1 116 ? 9.809 -9.617 -1.868 1.00 89.94 116 LEU A C 1
ATOM 869 O O . LEU A 1 116 ? 9.864 -8.540 -2.477 1.00 89.94 116 LEU A O 1
ATOM 873 N N . ARG A 1 117 ? 10.519 -10.693 -2.222 1.00 82.00 117 ARG A N 1
ATOM 874 C CA . ARG A 1 117 ? 11.451 -10.708 -3.360 1.00 82.00 117 ARG A CA 1
ATOM 875 C C . ARG A 1 117 ? 11.006 -11.642 -4.468 1.00 82.00 117 ARG A C 1
ATOM 877 O O . ARG A 1 117 ? 11.215 -11.306 -5.628 1.00 82.00 117 ARG A O 1
ATOM 884 N N . SER A 1 118 ? 10.448 -12.797 -4.119 1.00 82.31 118 SER A N 1
ATOM 885 C CA . SER A 1 118 ? 9.955 -13.740 -5.117 1.00 82.31 118 SER A CA 1
ATOM 886 C C . SER A 1 118 ? 8.540 -13.400 -5.572 1.00 82.31 118 SER A C 1
ATOM 888 O O . SER A 1 118 ? 7.903 -12.461 -5.088 1.00 82.31 118 SER A O 1
ATOM 890 N N . LYS A 1 119 ? 8.059 -14.195 -6.525 1.00 84.69 119 LYS A N 1
ATOM 891 C CA . LYS A 1 119 ? 6.676 -14.168 -6.967 1.00 84.69 119 LYS A CA 1
ATOM 892 C C . LYS A 1 119 ? 5.727 -14.469 -5.804 1.00 84.69 119 LYS A C 1
ATOM 894 O O . LYS A 1 119 ? 5.847 -15.511 -5.162 1.00 84.69 119 LYS A O 1
ATOM 899 N N . LEU A 1 120 ? 4.737 -13.604 -5.592 1.00 89.25 120 LEU A N 1
ATOM 900 C CA . LEU A 1 120 ? 3.637 -13.889 -4.679 1.00 89.25 120 LEU A CA 1
ATOM 901 C C . LEU A 1 120 ? 2.646 -14.841 -5.342 1.00 89.25 120 LEU A C 1
ATOM 903 O O . LEU A 1 120 ? 1.836 -14.429 -6.172 1.00 89.25 120 LEU A O 1
ATOM 907 N N . ASP A 1 121 ? 2.724 -16.102 -4.948 1.00 88.25 121 ASP A N 1
ATOM 908 C CA . ASP A 1 121 ? 1.801 -17.162 -5.337 1.00 88.25 121 ASP A CA 1
ATOM 909 C C . ASP A 1 121 ? 1.399 -17.908 -4.060 1.00 88.25 121 ASP A C 1
ATOM 911 O O . ASP A 1 121 ? 2.184 -18.676 -3.500 1.00 88.25 121 ASP A O 1
ATOM 915 N N . SER A 1 122 ? 0.236 -17.552 -3.508 1.00 92.50 122 SER A N 1
ATOM 916 C CA . SER A 1 122 ? -0.214 -18.029 -2.199 1.00 92.50 122 SER A CA 1
ATOM 917 C C . SER A 1 122 ? -1.732 -18.129 -2.152 1.00 92.50 122 SER A C 1
ATOM 919 O O . SER A 1 122 ? -2.450 -17.147 -1.945 1.00 92.50 122 SER A O 1
ATOM 921 N N . THR A 1 123 ? -2.224 -19.358 -2.281 1.00 91.31 123 THR A N 1
ATOM 922 C CA . THR A 1 123 ? -3.666 -19.644 -2.277 1.00 91.31 123 THR A CA 1
ATOM 923 C C . THR A 1 123 ? -4.321 -19.299 -0.938 1.00 91.31 123 THR A C 1
ATOM 925 O O . THR A 1 123 ? -5.471 -18.849 -0.889 1.00 91.31 123 THR A O 1
ATOM 928 N N . ILE A 1 124 ? -3.590 -19.460 0.173 1.00 94.50 124 ILE A N 1
ATOM 929 C CA . ILE A 1 124 ? -4.093 -19.109 1.503 1.00 94.50 124 ILE A CA 1
ATOM 930 C C . ILE A 1 124 ? -4.168 -17.590 1.698 1.00 94.50 124 ILE A C 1
ATOM 932 O O . ILE A 1 124 ? -5.128 -17.110 2.305 1.00 94.50 124 ILE A O 1
ATOM 936 N N . LEU A 1 125 ? -3.220 -16.813 1.156 1.00 95.56 125 LEU A N 1
ATOM 937 C CA . LEU A 1 125 ? -3.310 -15.350 1.142 1.00 95.56 125 LEU A CA 1
ATOM 938 C C . LEU A 1 125 ? -4.529 -14.897 0.337 1.00 95.56 125 LEU A C 1
ATOM 940 O O . LEU A 1 125 ? -5.317 -14.081 0.814 1.00 95.56 125 LEU A O 1
ATOM 944 N N . GLU A 1 126 ? -4.707 -15.449 -0.863 1.00 94.12 126 GLU A N 1
ATOM 945 C CA . GLU A 1 126 ? -5.822 -15.120 -1.753 1.00 94.12 126 GLU A CA 1
ATOM 946 C C . GLU A 1 126 ? -7.172 -15.416 -1.087 1.00 94.12 126 GLU A C 1
ATOM 948 O O . GLU A 1 126 ? -8.039 -14.539 -1.050 1.00 94.12 126 GLU A O 1
ATOM 953 N N . THR A 1 127 ? -7.312 -16.607 -0.490 1.00 93.19 127 THR A N 1
ATOM 954 C CA . THR A 1 127 ? -8.530 -17.057 0.209 1.00 93.19 127 THR A CA 1
ATOM 955 C C . THR A 1 127 ? -8.802 -16.248 1.475 1.00 93.19 127 THR A C 1
ATOM 957 O O . THR A 1 127 ? -9.951 -15.916 1.762 1.00 93.19 127 THR A O 1
ATOM 960 N N . SER A 1 128 ? -7.755 -15.912 2.238 1.00 94.88 128 SER A N 1
ATOM 961 C CA . SER A 1 128 ? -7.897 -15.129 3.472 1.00 94.88 128 SER A CA 1
ATOM 962 C C . SER A 1 128 ? -8.103 -13.635 3.231 1.00 94.88 128 SER A C 1
ATOM 964 O O . SER A 1 128 ? -8.619 -12.947 4.105 1.00 94.88 128 SER A O 1
ATOM 966 N N . THR A 1 129 ? -7.745 -13.124 2.055 1.00 94.88 129 THR A N 1
ATOM 967 C CA . THR A 1 129 ? -8.025 -11.734 1.678 1.00 94.88 129 THR A CA 1
ATOM 968 C C . THR A 1 129 ? -9.434 -11.581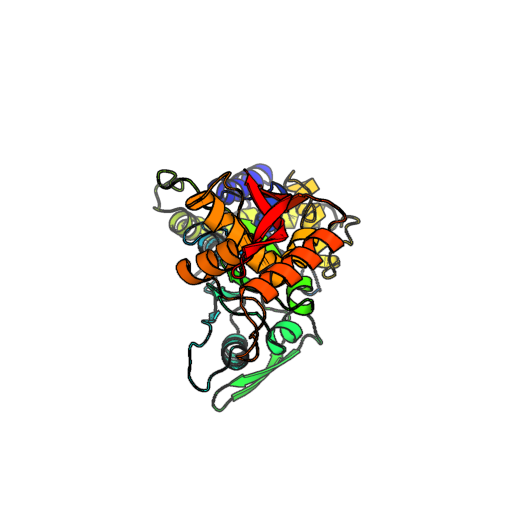 1.118 1.00 94.88 129 THR A C 1
ATOM 970 O O . THR A 1 129 ? -10.121 -10.625 1.460 1.00 94.88 129 THR A O 1
ATOM 973 N N . ARG A 1 130 ? -9.856 -12.500 0.241 1.00 88.75 130 ARG A N 1
ATOM 974 C CA . ARG A 1 130 ? -11.188 -12.503 -0.367 1.00 88.75 130 ARG A CA 1
ATOM 975 C C . ARG A 1 130 ? -11.596 -13.927 -0.722 1.00 88.75 130 ARG A C 1
ATOM 977 O O . ARG A 1 130 ? -11.104 -14.500 -1.692 1.00 88.75 130 ARG A O 1
ATOM 984 N N . GLY A 1 131 ? -12.510 -14.474 0.069 1.00 84.19 131 GLY A N 1
ATOM 985 C CA . GLY A 1 131 ? -12.952 -15.864 -0.016 1.00 84.19 131 GLY A CA 1
ATOM 986 C C . GLY A 1 131 ? -14.267 -16.076 0.729 1.00 84.19 131 GLY A C 1
ATOM 987 O O . GLY A 1 131 ? -15.162 -15.241 0.674 1.00 84.19 131 GLY A O 1
ATOM 988 N N . HIS A 1 132 ? -14.388 -17.183 1.460 1.00 88.25 132 HIS A N 1
ATOM 989 C CA . HIS A 1 132 ? -15.614 -17.543 2.189 1.00 88.25 132 HIS A CA 1
ATOM 990 C C . HIS A 1 132 ? -15.660 -17.000 3.631 1.00 88.25 132 HIS A C 1
ATOM 992 O O . HIS A 1 132 ? -16.314 -17.582 4.493 1.00 88.25 132 HIS A O 1
ATOM 998 N N . GLY A 1 133 ? -14.909 -15.933 3.929 1.00 90.69 133 GLY A N 1
ATOM 999 C CA . GLY A 1 133 ? -14.789 -15.351 5.277 1.00 90.69 133 GLY A CA 1
ATOM 1000 C C . GLY A 1 133 ? -14.054 -16.224 6.304 1.00 90.69 133 GLY A C 1
ATOM 1001 O O . GLY A 1 133 ? -13.848 -15.805 7.443 1.00 90.69 133 GLY A O 1
ATOM 1002 N N . THR A 1 134 ? -13.637 -17.428 5.913 1.00 95.06 134 THR A N 1
ATOM 1003 C CA . THR A 1 134 ? -12.875 -18.367 6.735 1.00 95.06 134 THR A CA 1
ATOM 1004 C C . THR A 1 134 ? -11.802 -19.054 5.901 1.00 95.06 134 THR A C 1
ATOM 1006 O O . THR A 1 134 ? -11.918 -19.170 4.679 1.00 95.06 134 THR A O 1
ATOM 1009 N N . VAL A 1 135 ? -10.751 -19.528 6.565 1.00 95.69 135 VAL A N 1
ATOM 1010 C CA . VAL A 1 135 ? -9.682 -20.305 5.937 1.00 95.69 135 VAL A CA 1
ATOM 1011 C C . VAL A 1 135 ? -9.186 -21.393 6.882 1.00 95.69 135 VAL A C 1
ATOM 1013 O O . VAL A 1 135 ? -9.154 -21.206 8.099 1.00 95.69 135 VAL A O 1
ATOM 1016 N N . GLN A 1 136 ? -8.798 -22.545 6.335 1.00 95.69 136 GLN A N 1
ATOM 1017 C CA . GLN A 1 136 ? -8.136 -23.586 7.117 1.00 95.69 136 GLN A CA 1
ATOM 1018 C C . GLN A 1 136 ? -6.649 -23.261 7.232 1.00 95.69 136 GLN A C 1
ATOM 1020 O O . GLN A 1 136 ? -5.923 -23.329 6.243 1.00 95.69 136 GLN A O 1
ATOM 1025 N N . ALA A 1 137 ? -6.196 -22.927 8.439 1.00 94.88 137 ALA A N 1
ATOM 1026 C CA . ALA A 1 137 ? -4.795 -22.653 8.722 1.00 94.88 137 ALA A CA 1
ATOM 1027 C C . ALA A 1 137 ? -4.155 -23.863 9.407 1.00 94.88 137 ALA A C 1
ATOM 1029 O O . ALA A 1 137 ? -4.703 -24.428 10.362 1.00 94.88 137 ALA A O 1
ATOM 1030 N N . ARG A 1 138 ? -2.973 -24.259 8.926 1.00 91.62 138 ARG A N 1
ATOM 1031 C CA . ARG A 1 138 ? -2.194 -25.366 9.492 1.00 91.62 138 ARG A CA 1
ATOM 1032 C C . ARG A 1 138 ? -0.809 -24.890 9.900 1.00 91.62 138 ARG A C 1
ATOM 1034 O O . ARG A 1 138 ? -0.098 -24.272 9.120 1.00 91.62 138 ARG A O 1
ATOM 1041 N N . ALA A 1 139 ? -0.420 -25.217 11.121 1.00 87.94 139 ALA A N 1
ATOM 1042 C CA . ALA A 1 139 ? 0.924 -25.038 11.642 1.00 87.94 139 ALA A CA 1
ATOM 1043 C C . ALA A 1 139 ? 1.364 -26.318 12.361 1.00 87.94 139 ALA A C 1
ATOM 1045 O O . ALA A 1 139 ? 0.600 -27.277 12.498 1.00 87.94 139 ALA A O 1
ATOM 1046 N N . LEU A 1 140 ? 2.610 -26.352 12.834 1.00 84.31 140 LEU A N 1
ATOM 1047 C CA . LEU A 1 140 ? 3.139 -27.507 13.553 1.00 84.31 140 LEU A CA 1
ATOM 1048 C C . LEU A 1 140 ? 2.218 -27.881 14.729 1.00 84.31 140 LEU A C 1
ATOM 1050 O O . LEU A 1 140 ? 2.090 -27.117 15.681 1.00 84.31 140 LEU A O 1
ATOM 1054 N N . ARG A 1 141 ? 1.611 -29.075 14.654 1.00 87.38 141 ARG A N 1
ATOM 1055 C CA . ARG A 1 141 ? 0.685 -29.650 15.654 1.00 87.38 141 ARG A CA 1
ATOM 1056 C C . ARG A 1 141 ? -0.644 -28.901 15.846 1.00 87.38 141 ARG A C 1
ATOM 1058 O O . ARG A 1 141 ? -1.395 -29.266 16.745 1.00 87.38 141 ARG A O 1
ATOM 1065 N N . THR A 1 142 ? -0.969 -27.936 14.987 1.00 90.19 142 THR A N 1
ATOM 1066 C CA . THR A 1 142 ? -2.220 -27.168 15.065 1.00 90.19 142 THR A CA 1
ATOM 1067 C C . THR A 1 142 ? -2.874 -27.086 13.693 1.00 90.19 142 THR A C 1
ATOM 1069 O O . THR A 1 142 ? -2.256 -26.655 12.725 1.00 90.19 142 THR A O 1
ATOM 1072 N N . SER A 1 143 ? -4.148 -27.455 13.607 1.00 93.75 143 SER A N 1
ATOM 1073 C CA . SER A 1 143 ? -4.986 -27.236 12.427 1.00 93.75 143 SER A CA 1
ATOM 1074 C C . SER A 1 143 ? -6.308 -26.667 12.905 1.00 93.75 143 SER A C 1
ATOM 1076 O O . SER A 1 143 ? -6.977 -27.299 13.718 1.00 93.75 143 SER A O 1
ATOM 1078 N N . THR A 1 144 ? -6.672 -25.481 12.432 1.00 95.75 144 THR A N 1
ATOM 1079 C CA . THR A 1 144 ? -7.905 -24.814 12.856 1.00 95.75 144 THR A CA 1
ATOM 1080 C C . THR A 1 144 ? -8.474 -23.951 11.740 1.00 95.75 144 THR A C 1
ATOM 1082 O O . THR A 1 144 ? -7.749 -23.471 10.867 1.00 95.75 144 THR A O 1
ATOM 1085 N N . THR A 1 145 ? -9.782 -23.736 11.793 1.00 96.69 145 THR A N 1
ATOM 1086 C CA . THR A 1 145 ? -10.465 -22.764 10.943 1.00 96.69 145 THR A CA 1
ATOM 1087 C C . THR A 1 145 ? -10.315 -21.382 11.562 1.00 96.69 145 THR A C 1
ATOM 1089 O O . THR A 1 145 ? -10.533 -21.214 12.760 1.00 96.69 145 THR A O 1
ATOM 1092 N N . ILE A 1 146 ? -9.908 -20.407 10.754 1.00 95.94 146 ILE A N 1
ATOM 1093 C CA . ILE A 1 146 ? -9.705 -19.018 11.161 1.00 95.94 146 ILE A CA 1
ATOM 1094 C C . ILE A 1 146 ? -10.694 -18.140 10.400 1.00 95.94 146 ILE A C 1
ATOM 1096 O O . ILE A 1 146 ? -10.775 -18.230 9.176 1.00 95.94 146 ILE A O 1
ATOM 1100 N N . GLU A 1 147 ? -11.413 -17.275 11.112 1.00 94.12 147 GLU A N 1
ATOM 1101 C CA . GLU A 1 147 ? -12.182 -16.192 10.499 1.00 94.12 147 GLU A CA 1
ATOM 1102 C C . GLU A 1 147 ? -11.239 -15.129 9.943 1.00 94.12 147 GLU A C 1
ATOM 1104 O O . GLU A 1 147 ? -10.337 -14.649 10.630 1.00 94.12 147 GLU A O 1
ATOM 1109 N N . THR A 1 148 ? -11.432 -14.754 8.684 1.00 91.94 148 THR A N 1
ATOM 1110 C CA . THR A 1 148 ? -10.467 -13.923 7.953 1.00 91.94 148 THR A CA 1
ATOM 1111 C C . THR A 1 148 ? -10.805 -12.435 8.008 1.00 91.94 148 THR A C 1
ATOM 1113 O O . THR A 1 148 ? -9.972 -11.580 7.703 1.00 91.94 148 THR A O 1
ATOM 1116 N N . ARG A 1 149 ? -12.020 -12.114 8.463 1.00 88.75 149 ARG A N 1
ATOM 1117 C CA . ARG A 1 149 ? -12.592 -10.768 8.457 1.00 88.75 149 ARG A CA 1
ATOM 1118 C C . ARG A 1 149 ? -11.768 -9.746 9.233 1.00 88.75 149 ARG A C 1
ATOM 1120 O O . ARG A 1 149 ? -11.833 -8.577 8.892 1.00 88.75 149 ARG A O 1
ATOM 1127 N N . HIS A 1 150 ? -10.998 -10.135 10.245 1.00 86.94 150 HIS A N 1
ATOM 1128 C CA . HIS A 1 150 ? -10.306 -9.183 11.123 1.00 86.94 150 HIS A CA 1
ATOM 1129 C C . HIS A 1 150 ? -8.908 -8.768 10.641 1.00 86.94 150 HIS A C 1
ATOM 1131 O O . HIS A 1 150 ? -8.327 -7.844 11.209 1.00 86.94 150 HIS A O 1
ATOM 1137 N N . TYR A 1 151 ? -8.372 -9.402 9.592 1.00 96.00 151 TYR A N 1
ATOM 1138 C CA . TYR A 1 151 ? -6.993 -9.164 9.162 1.00 96.00 151 TYR A CA 1
ATOM 1139 C C . TYR A 1 151 ? -6.854 -8.021 8.158 1.00 96.00 151 TYR A C 1
ATOM 1141 O O . TYR A 1 151 ? -7.651 -7.862 7.232 1.00 96.00 151 TYR A O 1
ATOM 1149 N N . LEU A 1 152 ? -5.789 -7.246 8.315 1.00 97.62 152 LEU A N 1
ATOM 1150 C CA . LEU A 1 152 ? -5.309 -6.233 7.389 1.00 97.62 152 LEU A CA 1
ATOM 1151 C C . LEU A 1 152 ? -3.937 -6.659 6.892 1.00 97.62 152 LEU A C 1
ATOM 1153 O O . LEU A 1 152 ? -2.991 -6.807 7.671 1.00 97.62 152 LEU A O 1
ATOM 1157 N N . TRP A 1 153 ? -3.846 -6.854 5.584 1.00 98.12 153 TRP A N 1
ATOM 1158 C CA . TRP A 1 153 ? -2.628 -7.286 4.927 1.00 98.12 153 TRP A CA 1
ATOM 1159 C C . TRP A 1 153 ? -1.794 -6.091 4.492 1.00 98.12 153 TRP A C 1
ATOM 1161 O O . TRP A 1 153 ? -2.299 -5.164 3.861 1.00 98.12 153 TRP A O 1
ATOM 1171 N N . GLN A 1 154 ? -0.504 -6.151 4.797 1.00 98.38 154 GLN A N 1
ATOM 1172 C CA . GLN A 1 154 ? 0.501 -5.204 4.340 1.00 98.38 154 GLN A CA 1
ATOM 1173 C C . GLN A 1 154 ? 1.620 -5.975 3.651 1.00 98.38 154 GLN A C 1
ATOM 1175 O O . GLN A 1 154 ? 2.200 -6.889 4.232 1.00 98.38 154 GLN A O 1
ATOM 1180 N N . ILE A 1 155 ? 1.945 -5.615 2.415 1.00 97.38 155 ILE A N 1
ATOM 1181 C CA . ILE A 1 155 ? 3.055 -6.232 1.683 1.00 97.38 155 ILE A CA 1
ATOM 1182 C C . ILE A 1 155 ? 3.990 -5.134 1.210 1.00 97.38 155 ILE A C 1
ATOM 1184 O O . ILE A 1 155 ? 3.534 -4.080 0.772 1.00 97.38 155 ILE A O 1
ATOM 1188 N N . SER A 1 156 ? 5.297 -5.349 1.328 1.00 95.19 156 SER A N 1
ATOM 1189 C CA . SER A 1 156 ? 6.307 -4.402 0.859 1.00 95.19 156 SER A CA 1
ATOM 1190 C C . SER A 1 156 ? 7.268 -5.087 -0.115 1.00 95.19 156 SER A C 1
ATOM 1192 O O . SER A 1 156 ? 7.692 -6.219 0.116 1.00 95.19 156 SER A O 1
ATOM 1194 N N . THR A 1 157 ? 7.624 -4.420 -1.217 1.00 91.69 157 THR A N 1
ATOM 1195 C CA . THR A 1 157 ? 8.554 -4.973 -2.214 1.00 91.69 157 THR A CA 1
ATOM 1196 C C . THR A 1 157 ? 9.362 -3.903 -2.966 1.00 91.69 157 THR A C 1
ATOM 1198 O O . THR A 1 157 ? 9.050 -2.714 -2.913 1.00 91.69 157 THR A O 1
ATOM 1201 N N . ASN A 1 158 ? 10.430 -4.326 -3.653 1.00 84.00 158 ASN A N 1
ATOM 1202 C CA . ASN A 1 158 ? 11.182 -3.526 -4.633 1.00 84.00 158 ASN A CA 1
ATOM 1203 C C . ASN A 1 158 ? 10.825 -3.870 -6.096 1.00 84.00 158 ASN A C 1
ATOM 1205 O O . ASN A 1 158 ? 11.478 -3.373 -7.010 1.00 84.00 158 ASN A O 1
ATOM 1209 N N . GLY A 1 159 ? 9.842 -4.746 -6.325 1.00 77.19 159 GLY A N 1
ATOM 1210 C CA . GLY A 1 159 ? 9.476 -5.215 -7.670 1.00 77.19 159 GLY A CA 1
ATOM 1211 C C . GLY A 1 159 ? 9.173 -6.712 -7.749 1.00 77.19 159 GLY A C 1
ATOM 1212 O O . GLY A 1 159 ? 9.506 -7.346 -8.744 1.00 77.19 159 GLY A O 1
ATOM 1213 N N . ALA A 1 160 ? 8.611 -7.300 -6.690 1.00 77.88 160 ALA A N 1
ATOM 1214 C CA . ALA A 1 160 ? 8.151 -8.683 -6.710 1.00 77.88 160 ALA A CA 1
ATOM 1215 C C . ALA A 1 160 ? 7.041 -8.869 -7.750 1.00 77.88 160 ALA A C 1
ATOM 1217 O O . ALA A 1 160 ? 6.168 -8.015 -7.911 1.00 77.88 160 ALA A O 1
ATOM 1218 N N . GLU A 1 161 ? 7.067 -10.018 -8.418 1.00 82.19 161 GLU A N 1
ATOM 1219 C CA . GLU A 1 161 ? 6.007 -10.441 -9.329 1.00 82.19 161 GLU A CA 1
ATOM 1220 C C . GLU A 1 161 ? 4.760 -10.847 -8.531 1.00 82.19 161 GLU A C 1
ATOM 1222 O O . GLU A 1 161 ? 4.855 -11.526 -7.510 1.00 82.19 161 GLU A O 1
ATOM 1227 N N . LEU A 1 162 ? 3.576 -10.475 -9.011 1.00 86.12 162 LEU A N 1
ATOM 1228 C CA . LEU A 1 162 ? 2.307 -10.981 -8.495 1.00 86.12 162 LEU A CA 1
ATOM 1229 C C . LEU A 1 162 ? 1.665 -11.917 -9.522 1.00 86.12 162 LEU A C 1
ATOM 1231 O O . LEU A 1 162 ? 1.770 -11.703 -10.730 1.00 86.12 162 LEU A O 1
ATOM 1235 N N . THR A 1 163 ? 0.927 -12.930 -9.063 1.00 86.69 163 THR A N 1
ATOM 1236 C CA . THR A 1 163 ? -0.104 -13.527 -9.924 1.00 86.69 163 THR A CA 1
ATOM 1237 C C . THR A 1 163 ? -1.145 -12.457 -10.277 1.00 86.69 163 THR A C 1
ATOM 1239 O O . THR A 1 163 ? -1.328 -11.475 -9.553 1.00 86.69 163 THR A O 1
ATOM 1242 N N . ARG A 1 164 ? -1.877 -12.638 -11.385 1.00 85.12 164 ARG A N 1
ATOM 1243 C CA . ARG A 1 164 ? -2.998 -11.742 -11.727 1.00 85.12 164 ARG A CA 1
ATOM 1244 C C . ARG A 1 164 ? -4.046 -11.701 -10.609 1.00 85.12 164 ARG A C 1
ATOM 1246 O O . ARG A 1 164 ? -4.610 -10.648 -10.335 1.00 85.12 164 ARG A O 1
ATOM 1253 N N . ASP A 1 165 ? -4.267 -12.838 -9.954 1.00 88.12 165 ASP A N 1
ATOM 1254 C CA . ASP A 1 165 ? -5.227 -12.974 -8.861 1.00 88.12 165 ASP A CA 1
ATOM 1255 C C . ASP A 1 165 ? -4.779 -12.203 -7.604 1.00 88.12 165 ASP A C 1
ATOM 1257 O O . ASP A 1 165 ? -5.564 -11.448 -7.021 1.00 88.12 165 ASP A O 1
ATOM 1261 N N . ALA A 1 166 ? -3.495 -12.292 -7.241 1.00 92.12 166 ALA A N 1
ATOM 1262 C CA . ALA A 1 166 ? -2.906 -11.492 -6.171 1.00 92.12 166 ALA A CA 1
ATOM 1263 C C . ALA A 1 166 ? -2.908 -9.990 -6.506 1.00 92.12 166 ALA A C 1
ATOM 1265 O O . ALA A 1 166 ? -3.289 -9.179 -5.665 1.00 92.12 166 ALA A O 1
ATOM 1266 N N . ALA A 1 167 ? -2.558 -9.603 -7.738 1.00 91.44 167 ALA A N 1
ATOM 1267 C CA . ALA A 1 167 ? -2.564 -8.203 -8.172 1.00 91.44 167 ALA A CA 1
ATOM 1268 C C . ALA A 1 167 ? -3.959 -7.560 -8.073 1.00 91.44 167 ALA A C 1
ATOM 1270 O O . ALA A 1 167 ? -4.083 -6.440 -7.573 1.00 91.44 167 ALA A O 1
ATOM 1271 N N . ASN A 1 168 ? -5.014 -8.290 -8.449 1.00 91.94 168 ASN A N 1
ATOM 1272 C CA . ASN A 1 168 ? -6.407 -7.842 -8.323 1.00 91.94 168 ASN A CA 1
ATOM 1273 C C . ASN A 1 168 ? -6.872 -7.681 -6.860 1.00 91.94 168 ASN A C 1
ATOM 1275 O O . ASN A 1 168 ? -7.898 -7.052 -6.596 1.00 91.94 168 ASN A O 1
ATOM 1279 N N . ARG A 1 169 ? -6.132 -8.246 -5.895 1.00 95.56 169 ARG A N 1
ATOM 1280 C CA . ARG A 1 169 ? -6.383 -8.098 -4.453 1.00 95.56 169 ARG A CA 1
ATOM 1281 C C . ARG A 1 169 ? -5.569 -6.991 -3.799 1.00 95.56 169 ARG A C 1
ATOM 1283 O O . ARG A 1 169 ? -5.791 -6.718 -2.622 1.00 95.56 169 ARG A O 1
ATOM 1290 N N . CYS A 1 170 ? -4.667 -6.346 -4.528 1.00 96.38 170 CYS A N 1
ATOM 1291 C CA . CYS A 1 170 ? -3.772 -5.327 -3.999 1.00 96.38 170 CYS A CA 1
ATOM 1292 C C . CYS A 1 170 ? -4.226 -3.913 -4.369 1.00 96.38 170 CYS A C 1
ATOM 1294 O O . CYS A 1 170 ? -4.448 -3.609 -5.541 1.00 96.38 170 CYS A O 1
ATOM 1296 N N . ILE A 1 171 ? -4.204 -3.009 -3.387 1.00 97.44 171 ILE A N 1
ATOM 1297 C CA . ILE A 1 171 ? -4.109 -1.573 -3.642 1.00 97.44 171 ILE A CA 1
ATOM 1298 C C . ILE A 1 171 ? -2.623 -1.196 -3.640 1.00 97.44 171 ILE A C 1
ATOM 1300 O O . ILE A 1 171 ? -1.936 -1.269 -2.621 1.00 97.44 171 ILE A O 1
ATOM 1304 N N . VAL A 1 172 ? -2.093 -0.871 -4.819 1.00 95.44 172 VAL A N 1
ATOM 1305 C CA . VAL A 1 172 ? -0.652 -0.680 -5.035 1.00 95.44 172 VAL A CA 1
ATOM 1306 C C . VAL A 1 172 ? -0.313 0.771 -4.747 1.00 95.44 172 VAL A C 1
ATOM 1308 O O . VAL A 1 172 ? -0.914 1.643 -5.349 1.00 95.44 172 VAL A O 1
ATOM 1311 N N . THR A 1 173 ? 0.636 1.042 -3.860 1.00 96.31 173 THR A N 1
ATOM 1312 C CA . THR A 1 173 ? 1.151 2.386 -3.568 1.00 96.31 173 THR A CA 1
ATOM 1313 C C . THR A 1 173 ? 2.632 2.437 -3.902 1.00 96.31 173 THR A C 1
ATOM 1315 O O . THR A 1 173 ? 3.419 1.683 -3.320 1.00 96.31 173 THR A O 1
ATOM 1318 N N . LYS A 1 174 ? 3.027 3.340 -4.800 1.00 92.62 174 LYS A N 1
ATOM 1319 C CA . LYS A 1 174 ? 4.415 3.473 -5.248 1.00 92.62 174 LYS A CA 1
ATOM 1320 C C . LYS A 1 174 ? 5.140 4.627 -4.592 1.00 92.62 174 LYS A C 1
ATOM 1322 O O . LYS A 1 174 ? 4.653 5.756 -4.538 1.00 92.62 174 LYS A O 1
ATOM 1327 N N . ILE A 1 175 ? 6.340 4.324 -4.111 1.00 92.50 175 ILE A N 1
ATOM 1328 C CA . ILE A 1 175 ? 7.216 5.274 -3.434 1.00 92.50 175 ILE A CA 1
ATOM 1329 C C . ILE A 1 175 ? 8.599 5.198 -4.070 1.00 92.50 175 ILE A C 1
ATOM 1331 O O . ILE A 1 175 ? 9.205 4.131 -4.129 1.00 92.50 175 ILE A O 1
ATOM 1335 N N . THR A 1 176 ? 9.128 6.334 -4.503 1.00 88.44 176 THR A N 1
ATOM 1336 C CA . THR A 1 176 ? 10.489 6.433 -5.035 1.00 88.44 176 THR A CA 1
ATOM 1337 C C . THR A 1 176 ? 11.471 6.862 -3.961 1.00 88.44 176 THR A C 1
ATOM 1339 O O . THR A 1 176 ? 11.121 7.513 -2.971 1.00 88.44 176 THR A O 1
ATOM 1342 N N . LYS A 1 177 ? 12.735 6.488 -4.129 1.00 87.12 177 LYS A N 1
ATOM 1343 C CA . LYS A 1 177 ? 13.778 6.876 -3.192 1.00 87.12 177 LYS A CA 1
ATOM 1344 C C . LYS A 1 177 ? 14.019 8.377 -3.281 1.00 87.12 177 LYS A C 1
ATOM 1346 O O . LYS A 1 177 ? 14.249 8.926 -4.356 1.00 87.12 177 LYS A O 1
ATOM 1351 N N . ARG A 1 178 ? 14.018 9.045 -2.128 1.00 87.69 178 ARG A N 1
ATOM 1352 C CA . ARG A 1 178 ? 14.451 10.442 -2.044 1.00 87.69 178 ARG A CA 1
ATOM 1353 C C . ARG A 1 178 ? 15.971 10.547 -2.244 1.00 87.69 178 ARG A C 1
ATOM 1355 O O . ARG A 1 178 ? 16.692 9.584 -1.968 1.00 87.69 178 ARG A O 1
ATOM 1362 N N . PRO A 1 179 ? 16.479 11.714 -2.674 1.00 84.81 179 PRO A N 1
ATOM 1363 C CA . PRO A 1 179 ? 17.912 11.995 -2.671 1.00 84.81 179 PRO A CA 1
ATOM 1364 C C . PRO A 1 179 ? 18.550 11.673 -1.311 1.00 84.81 179 PRO A C 1
ATOM 1366 O O . PRO A 1 179 ? 17.921 11.852 -0.271 1.00 84.81 179 PRO A O 1
ATOM 1369 N N . SER A 1 180 ? 19.802 11.213 -1.295 1.00 80.25 180 SER A N 1
ATOM 1370 C CA . SER A 1 180 ? 20.475 10.707 -0.081 1.00 80.25 180 SER A CA 1
ATOM 1371 C C . SER A 1 180 ? 20.610 11.729 1.058 1.00 80.25 180 SER A C 1
ATOM 1373 O O . SER A 1 180 ? 20.781 11.345 2.214 1.00 80.25 180 SER A O 1
ATOM 1375 N N . ASN A 1 181 ? 20.533 13.023 0.747 1.00 82.94 181 ASN A N 1
ATOM 1376 C CA . ASN A 1 181 ? 20.561 14.124 1.709 1.00 82.94 181 ASN A CA 1
ATOM 1377 C C . ASN A 1 181 ? 19.176 14.480 2.277 1.00 82.94 181 ASN A C 1
ATOM 1379 O O . ASN A 1 181 ? 19.100 15.180 3.287 1.00 82.94 181 ASN A O 1
ATOM 1383 N N . ALA A 1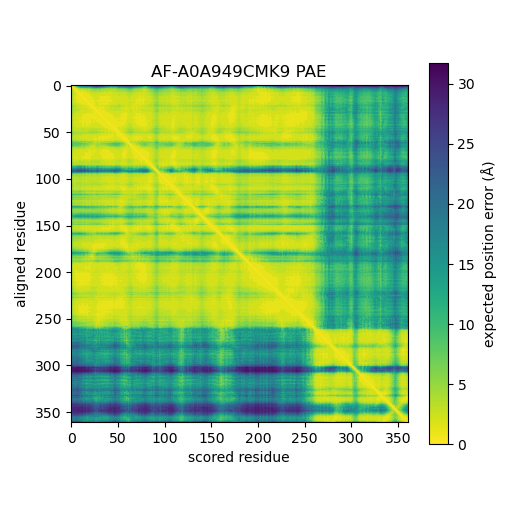 182 ? 18.092 14.016 1.655 1.00 83.75 182 ALA A N 1
ATOM 1384 C CA . ALA A 1 182 ? 16.741 14.275 2.117 1.00 83.75 182 ALA A CA 1
ATOM 1385 C C . ALA A 1 182 ? 16.446 13.409 3.347 1.00 83.75 182 ALA A C 1
ATOM 1387 O O . ALA A 1 182 ? 16.504 12.179 3.298 1.00 83.75 182 ALA A O 1
ATOM 1388 N N . ARG A 1 183 ? 16.133 14.062 4.465 1.00 83.94 183 ARG A N 1
ATOM 1389 C CA . ARG A 1 183 ? 15.770 13.400 5.719 1.00 83.94 183 ARG A CA 1
ATOM 1390 C C . ARG A 1 183 ? 14.307 13.662 6.025 1.00 83.94 183 ARG A C 1
ATOM 1392 O O . ARG A 1 183 ? 13.803 14.742 5.733 1.00 83.94 183 ARG A O 1
ATOM 1399 N N . PHE A 1 184 ? 13.668 12.674 6.639 1.00 87.94 184 PHE A N 1
ATOM 1400 C CA . PHE A 1 184 ? 12.371 12.873 7.269 1.00 87.94 184 PHE A CA 1
ATOM 1401 C C . PHE A 1 184 ? 12.496 13.940 8.356 1.00 87.94 184 PHE A C 1
ATOM 1403 O O . PHE A 1 184 ? 13.540 14.057 9.011 1.00 87.94 184 PHE A O 1
ATOM 1410 N N . LYS A 1 185 ? 11.423 14.701 8.549 1.00 89.75 185 LYS A N 1
ATOM 1411 C CA . LYS A 1 185 ? 11.301 15.687 9.608 1.00 89.75 185 LYS A CA 1
ATOM 1412 C C . LYS A 1 185 ? 11.593 15.047 10.963 1.00 89.75 185 LYS A C 1
ATOM 1414 O O . LYS A 1 185 ? 11.148 13.941 11.270 1.00 89.75 185 LYS A O 1
ATOM 1419 N N . HIS A 1 186 ? 12.349 15.778 11.774 1.00 90.69 186 HIS A N 1
ATOM 1420 C CA . HIS A 1 186 ? 12.583 15.429 13.165 1.00 90.69 186 HIS A CA 1
ATOM 1421 C C . HIS A 1 186 ? 11.543 16.110 14.052 1.00 90.69 186 HIS A C 1
ATOM 1423 O O . HIS A 1 186 ? 11.161 17.258 13.812 1.00 90.69 186 HIS A O 1
ATOM 1429 N N . PHE A 1 187 ? 11.105 15.399 15.079 1.00 92.25 187 PHE A N 1
ATOM 1430 C CA . PHE A 1 187 ? 10.139 15.863 16.060 1.00 92.25 187 PHE A CA 1
ATOM 1431 C C . PHE A 1 187 ? 10.810 15.918 17.436 1.00 92.25 187 PHE A C 1
ATOM 1433 O O . PHE A 1 187 ? 11.817 15.243 17.645 1.00 92.25 187 PHE A O 1
ATOM 1440 N N . PRO A 1 188 ? 10.264 16.678 18.401 1.00 91.12 188 PRO A N 1
ATOM 1441 C CA . PRO A 1 188 ? 10.785 16.681 19.770 1.00 91.12 188 PRO A CA 1
ATOM 1442 C C . PRO A 1 188 ? 10.857 15.278 20.396 1.00 91.12 188 PRO A C 1
ATOM 1444 O O . PRO A 1 188 ? 11.771 14.992 21.163 1.00 91.12 188 PRO A O 1
ATOM 1447 N N . ASP A 1 189 ? 9.927 14.397 20.019 1.00 90.62 189 ASP A N 1
ATOM 1448 C CA . ASP A 1 189 ? 9.848 13.003 20.477 1.00 90.62 189 ASP A CA 1
ATOM 1449 C C . ASP A 1 189 ? 10.811 12.049 19.740 1.00 90.62 189 ASP A C 1
ATOM 1451 O O . ASP A 1 189 ? 10.866 10.860 20.057 1.00 90.62 189 ASP A O 1
ATOM 1455 N N . GLY A 1 190 ? 11.545 12.547 18.739 1.00 93.38 190 GLY A N 1
ATOM 1456 C CA . GLY A 1 190 ? 12.474 11.779 17.918 1.00 93.38 190 GLY A CA 1
ATOM 1457 C C . GLY A 1 190 ? 12.066 11.691 16.445 1.00 93.38 190 GLY A C 1
ATOM 1458 O O . GLY A 1 190 ? 11.683 12.682 15.820 1.00 93.38 190 GLY A O 1
ATOM 1459 N N . ASP A 1 191 ? 12.218 10.511 15.843 1.00 94.69 191 ASP A N 1
ATOM 1460 C CA . ASP A 1 191 ? 11.771 10.287 14.464 1.00 94.69 191 ASP A CA 1
ATOM 1461 C C . ASP A 1 191 ? 10.232 10.282 14.340 1.00 94.69 191 ASP A C 1
ATOM 1463 O O . ASP A 1 191 ? 9.506 10.248 15.335 1.00 94.69 191 ASP A O 1
ATOM 1467 N N . LEU A 1 192 ? 9.712 10.319 13.109 1.00 96.00 192 LEU A N 1
ATOM 1468 C CA . LEU A 1 192 ? 8.268 10.366 12.851 1.00 96.00 192 LEU A CA 1
ATOM 1469 C C . LEU A 1 192 ? 7.502 9.198 13.503 1.00 96.00 192 LEU A C 1
ATOM 1471 O O . LEU A 1 192 ? 6.405 9.385 14.021 1.00 96.00 192 LEU A O 1
ATOM 1475 N N . LEU A 1 193 ? 8.068 7.993 13.523 1.00 96.31 193 LEU A N 1
ATOM 1476 C CA . LEU A 1 193 ? 7.441 6.819 14.128 1.00 96.31 193 LEU A CA 1
ATOM 1477 C C . LEU A 1 193 ? 7.435 6.918 15.657 1.00 96.31 193 LEU A C 1
ATOM 1479 O O . LEU A 1 193 ? 6.454 6.520 16.287 1.00 96.31 193 LEU A O 1
ATOM 1483 N N . GLN A 1 194 ? 8.501 7.444 16.261 1.00 96.50 194 GLN A N 1
ATOM 1484 C CA . GLN A 1 194 ? 8.543 7.752 17.692 1.00 96.50 194 GLN A CA 1
ATOM 1485 C C . GLN A 1 194 ? 7.516 8.830 18.049 1.00 96.50 194 GLN A C 1
ATOM 1487 O O . GLN A 1 194 ? 6.756 8.642 18.997 1.00 96.50 194 GLN A O 1
ATOM 1492 N N . HIS A 1 195 ? 7.406 9.879 17.235 1.00 97.00 195 HIS A N 1
ATOM 1493 C CA . HIS A 1 195 ? 6.406 10.931 17.396 1.00 97.00 195 HIS A CA 1
ATOM 1494 C C . HIS A 1 195 ? 4.971 10.399 17.312 1.00 97.00 195 HIS A C 1
ATOM 1496 O O . HIS A 1 195 ? 4.152 10.704 18.181 1.00 97.00 195 HIS A O 1
ATOM 1502 N N . VAL A 1 196 ? 4.668 9.543 16.329 1.00 97.06 196 VAL A N 1
ATOM 1503 C CA . VAL A 1 196 ? 3.347 8.901 16.217 1.00 97.06 196 VAL A CA 1
ATOM 1504 C C . VAL A 1 196 ? 3.052 8.017 17.423 1.00 97.06 196 VAL A C 1
ATOM 1506 O O . VAL A 1 196 ? 1.939 8.050 17.931 1.00 97.06 196 VAL A O 1
ATOM 1509 N N . ARG A 1 197 ? 4.031 7.260 17.929 1.00 96.31 197 ARG A N 1
ATOM 1510 C CA . ARG A 1 197 ? 3.847 6.424 19.128 1.00 96.31 197 ARG A CA 1
ATOM 1511 C C . ARG A 1 197 ? 3.628 7.250 20.393 1.00 96.31 197 ARG A C 1
ATOM 1513 O O . ARG A 1 197 ? 2.782 6.884 21.203 1.00 96.31 197 ARG A O 1
ATOM 1520 N N . ALA A 1 198 ? 4.371 8.343 20.557 1.00 95.94 198 ALA A N 1
ATOM 1521 C CA . ALA A 1 198 ? 4.229 9.249 21.694 1.00 95.94 198 ALA A CA 1
ATOM 1522 C C . ALA A 1 198 ? 2.857 9.945 21.703 1.00 95.94 198 ALA A C 1
ATOM 1524 O O . ALA A 1 198 ? 2.275 10.144 22.765 1.00 95.94 198 ALA A O 1
ATOM 1525 N N . ASN A 1 199 ? 2.313 10.237 20.518 1.00 96.44 199 ASN A N 1
ATOM 1526 C CA . ASN A 1 199 ? 1.050 10.953 20.323 1.00 96.44 199 ASN A CA 1
ATOM 1527 C C . ASN A 1 199 ? -0.055 10.049 19.740 1.00 96.44 199 ASN A C 1
ATOM 1529 O O . ASN A 1 199 ? -0.947 10.515 19.026 1.00 96.44 199 ASN A O 1
ATOM 1533 N N . GLN A 1 200 ? 0.008 8.741 20.012 1.00 96.88 200 GLN A N 1
ATOM 1534 C CA . GLN A 1 200 ? -0.812 7.729 19.336 1.00 96.88 200 GLN A CA 1
ATOM 1535 C C . GLN A 1 200 ? -2.317 7.990 19.473 1.00 96.88 200 GLN A C 1
ATOM 1537 O O . GLN A 1 200 ? -3.047 7.900 18.486 1.00 96.88 200 GLN A O 1
ATOM 1542 N N . ASN A 1 201 ? -2.784 8.354 20.668 1.00 97.00 201 ASN A N 1
ATOM 1543 C CA . ASN A 1 201 ? -4.192 8.659 20.923 1.00 97.00 201 ASN A CA 1
ATOM 1544 C C . ASN A 1 201 ? -4.680 9.865 20.107 1.00 97.00 201 ASN A C 1
ATOM 1546 O O . ASN A 1 201 ? -5.813 9.854 19.633 1.00 97.00 201 ASN A O 1
ATOM 1550 N N . ILE A 1 202 ? -3.830 10.876 19.896 1.00 97.75 202 ILE A N 1
ATOM 1551 C CA . ILE A 1 202 ? -4.158 12.053 19.085 1.00 97.75 202 ILE A CA 1
ATOM 1552 C C . ILE A 1 202 ? -4.307 11.652 17.616 1.00 97.75 202 ILE A C 1
ATOM 1554 O O . ILE A 1 202 ? -5.313 11.993 16.997 1.00 97.75 202 ILE A O 1
ATOM 1558 N N . PHE A 1 203 ? -3.360 10.890 17.059 1.00 98.38 203 PHE A N 1
ATOM 1559 C CA . PHE A 1 203 ? -3.450 10.440 15.664 1.00 98.38 203 PHE A CA 1
ATOM 1560 C C . PHE A 1 203 ? -4.632 9.495 15.430 1.00 98.38 203 PHE A C 1
ATOM 1562 O O . PHE A 1 203 ? -5.322 9.621 14.417 1.00 98.38 203 PHE A O 1
ATOM 1569 N N . LEU A 1 204 ? -4.936 8.611 16.384 1.00 98.44 204 LEU A N 1
ATOM 1570 C CA . LEU A 1 204 ? -6.150 7.798 16.332 1.00 98.44 204 LEU A CA 1
ATOM 1571 C C . LEU A 1 204 ? -7.416 8.669 16.398 1.00 98.44 204 LEU A C 1
ATOM 1573 O O . LEU A 1 204 ? -8.348 8.464 15.622 1.00 98.44 204 LEU A O 1
ATOM 1577 N N . GLY A 1 205 ? -7.424 9.695 17.255 1.00 98.44 205 GLY A N 1
ATOM 1578 C CA . GLY A 1 205 ? -8.488 10.699 17.321 1.00 98.44 205 GLY A CA 1
ATOM 1579 C C . GLY A 1 205 ? -8.672 11.466 16.007 1.00 98.44 205 GLY A C 1
ATOM 1580 O O . GLY A 1 205 ? -9.807 11.748 15.621 1.00 98.44 205 GLY A O 1
ATOM 1581 N N . CYS A 1 206 ? -7.584 11.730 15.274 1.00 98.81 206 CYS A N 1
ATOM 1582 C CA . CYS A 1 206 ? -7.640 12.326 13.939 1.00 98.81 206 CYS A CA 1
ATOM 1583 C C . CYS A 1 206 ? -8.333 11.395 12.936 1.00 98.81 206 CYS A C 1
ATOM 1585 O O . CYS A 1 206 ? -9.229 11.832 12.215 1.00 98.81 206 CYS A O 1
ATOM 1587 N N . VAL A 1 207 ? -7.981 10.103 12.918 1.00 98.81 207 VAL A N 1
ATOM 1588 C CA . VAL A 1 207 ? -8.673 9.127 12.060 1.00 98.81 207 VAL A CA 1
ATOM 1589 C C . VAL A 1 207 ? -10.160 9.058 12.411 1.00 98.81 207 VAL A C 1
ATOM 1591 O O . VAL A 1 207 ? -11.012 9.090 11.526 1.00 98.81 207 VAL A O 1
ATOM 1594 N N . PHE A 1 208 ? -10.495 9.023 13.701 1.00 98.62 208 PHE A N 1
ATOM 1595 C CA . PHE A 1 208 ? -11.887 8.995 14.142 1.00 98.62 208 PHE A CA 1
ATOM 1596 C C . PHE A 1 208 ? -12.653 10.266 13.782 1.00 98.62 208 PHE A C 1
ATOM 1598 O O . PHE A 1 208 ? -13.845 10.179 13.514 1.00 98.62 208 PHE A O 1
ATOM 1605 N N . ALA A 1 209 ? -12.015 11.437 13.749 1.00 98.81 209 ALA A N 1
ATOM 1606 C CA . ALA A 1 209 ? -12.654 12.657 13.262 1.00 98.81 209 ALA A CA 1
ATOM 1607 C C . ALA A 1 209 ? -13.081 12.521 11.791 1.00 98.81 209 ALA A C 1
ATOM 1609 O O . ALA A 1 209 ? -14.230 12.817 11.473 1.00 98.81 209 ALA A O 1
ATOM 1610 N N . VAL A 1 210 ? -12.207 11.985 10.932 1.00 98.88 210 VAL A N 1
ATOM 1611 C CA . VAL A 1 210 ? -12.507 11.729 9.510 1.00 98.88 210 VAL A CA 1
ATOM 1612 C C . VAL A 1 210 ? -13.626 10.694 9.351 1.00 98.88 210 VAL A C 1
ATOM 1614 O O . VAL A 1 210 ? -14.593 10.925 8.629 1.00 98.88 210 VAL A O 1
ATOM 1617 N N . VAL A 1 211 ? -13.542 9.565 10.060 1.00 98.75 211 VAL A N 1
ATOM 1618 C CA . VAL A 1 211 ? -14.571 8.510 9.993 1.00 98.75 211 VAL A CA 1
ATOM 1619 C C . VAL A 1 211 ? -15.920 9.009 10.518 1.00 98.75 211 VAL A C 1
ATOM 1621 O O . VAL A 1 211 ? -16.957 8.712 9.929 1.00 98.75 211 VAL A O 1
ATOM 1624 N N . ARG A 1 212 ? -15.928 9.794 11.599 1.00 98.56 212 ARG A N 1
ATOM 1625 C CA . ARG A 1 212 ? -17.147 10.387 12.162 1.00 98.56 212 ARG A CA 1
ATOM 1626 C C . ARG A 1 212 ? -17.802 11.353 11.185 1.00 98.56 212 ARG A C 1
ATOM 1628 O O . ARG A 1 212 ? -19.019 11.315 11.063 1.00 98.56 212 ARG A O 1
ATOM 1635 N N . GLU A 1 213 ? -17.015 12.168 10.488 1.00 98.75 213 GLU A N 1
ATOM 1636 C CA . GLU A 1 213 ? -17.522 13.063 9.447 1.00 98.75 213 GLU A CA 1
ATOM 1637 C C . GLU A 1 213 ? -18.173 12.270 8.307 1.00 98.75 213 GLU A C 1
ATOM 1639 O O . GLU A 1 213 ? -19.291 12.561 7.890 1.00 98.75 213 GLU A O 1
ATOM 1644 N N . TRP A 1 214 ? -17.528 11.199 7.844 1.00 98.75 214 TRP A N 1
ATOM 1645 C CA . TRP A 1 214 ? -18.108 10.326 6.823 1.00 98.75 214 TRP A CA 1
ATOM 1646 C C . TRP A 1 214 ? -19.425 9.677 7.279 1.00 98.75 214 TRP A C 1
ATOM 1648 O O . TRP A 1 214 ? -20.399 9.632 6.527 1.00 98.75 214 TRP A O 1
ATOM 1658 N N . ILE A 1 215 ? -19.491 9.218 8.532 1.00 98.56 215 ILE A N 1
ATOM 1659 C CA . ILE A 1 215 ? -20.721 8.674 9.124 1.00 98.56 215 ILE A CA 1
ATOM 1660 C C . ILE A 1 215 ? -21.799 9.756 9.243 1.00 98.56 215 ILE A C 1
ATOM 1662 O O . ILE A 1 215 ? -22.957 9.483 8.932 1.00 98.56 215 ILE A O 1
ATOM 1666 N N . HIS A 1 216 ? -21.433 10.970 9.660 1.00 98.44 216 HIS A N 1
ATOM 1667 C CA . HIS A 1 216 ? -22.344 12.109 9.779 1.00 98.44 216 HIS A CA 1
ATOM 1668 C C . HIS A 1 216 ? -22.992 12.464 8.436 1.00 98.44 216 HIS A C 1
ATOM 1670 O O . HIS A 1 216 ? -24.198 12.690 8.384 1.00 98.44 216 HIS A O 1
ATOM 1676 N N . ASN A 1 217 ? -22.225 12.393 7.345 1.00 98.44 217 ASN A N 1
ATOM 1677 C CA . ASN A 1 217 ? -22.714 12.581 5.977 1.00 98.44 217 ASN A CA 1
ATOM 1678 C C . ASN A 1 217 ? -23.547 11.396 5.437 1.00 98.44 217 ASN A C 1
ATOM 1680 O O . ASN A 1 217 ? -23.943 11.399 4.274 1.00 98.44 217 ASN A O 1
ATOM 1684 N N . GLY A 1 218 ? -23.826 10.373 6.254 1.00 98.31 218 GLY A N 1
ATOM 1685 C CA . GLY A 1 218 ? -24.666 9.231 5.879 1.00 98.31 218 GLY A CA 1
ATOM 1686 C C . GLY A 1 218 ? -23.915 8.068 5.228 1.00 98.31 218 GLY A C 1
ATOM 1687 O O . GLY A 1 218 ? -24.532 7.269 4.527 1.00 98.31 218 GLY A O 1
ATOM 1688 N N . LYS A 1 219 ? -22.598 7.950 5.457 1.00 98.25 219 LYS A N 1
ATOM 1689 C CA . LYS A 1 219 ? -21.717 6.936 4.843 1.00 98.25 219 LYS A CA 1
ATOM 1690 C C . LYS A 1 219 ? -21.775 6.908 3.299 1.00 98.25 219 LYS A C 1
ATOM 1692 O O . LYS A 1 219 ? -21.945 5.832 2.713 1.00 98.25 219 LYS A O 1
ATOM 1697 N N . PRO A 1 220 ? -21.652 8.065 2.626 1.00 98.50 220 PRO A N 1
ATOM 1698 C CA . PRO A 1 220 ? -21.714 8.144 1.172 1.00 98.50 220 PRO A CA 1
ATOM 1699 C C . PRO A 1 220 ? -20.586 7.348 0.500 1.00 98.50 220 PRO A C 1
ATOM 1701 O O . PRO A 1 220 ? -19.567 7.010 1.106 1.00 98.50 220 PRO A O 1
ATOM 1704 N N . ARG A 1 221 ? -20.801 7.024 -0.773 1.00 98.38 221 ARG A N 1
ATOM 1705 C CA . ARG A 1 221 ? -19.926 6.204 -1.615 1.00 98.38 221 ARG A CA 1
ATOM 1706 C C . ARG A 1 221 ? -19.762 6.896 -2.964 1.00 98.38 221 ARG A C 1
ATOM 1708 O O . ARG A 1 221 ? -20.730 7.465 -3.469 1.00 98.38 221 ARG A O 1
ATOM 1715 N N . SER A 1 222 ? -18.571 6.838 -3.551 1.00 98.00 222 SER A N 1
ATOM 1716 C CA . SER A 1 222 ? -18.363 7.288 -4.929 1.00 98.00 222 SER A CA 1
ATOM 1717 C C . SER A 1 222 ? -18.907 6.262 -5.936 1.00 98.00 222 SER A C 1
ATOM 1719 O O . SER A 1 222 ? -19.350 5.169 -5.571 1.00 98.00 222 SER A O 1
ATOM 1721 N N . CYS A 1 223 ? -18.885 6.608 -7.224 1.00 96.50 223 CYS A N 1
ATOM 1722 C CA . CYS A 1 223 ? -19.253 5.707 -8.320 1.00 96.50 223 CYS A CA 1
ATOM 1723 C C . CYS A 1 223 ? -18.077 4.853 -8.831 1.00 96.50 223 CYS A C 1
ATOM 1725 O O . CYS A 1 223 ? -18.193 4.212 -9.875 1.00 96.50 223 CYS A O 1
ATOM 1727 N N . GLU A 1 224 ? -16.954 4.824 -8.109 1.00 96.00 224 GLU A N 1
ATOM 1728 C CA . GLU A 1 224 ? -15.763 4.081 -8.505 1.00 96.00 224 GLU A CA 1
ATOM 1729 C C . GLU A 1 224 ? -16.036 2.569 -8.618 1.00 96.00 224 GLU A C 1
ATOM 1731 O O . GLU A 1 224 ? -16.713 1.958 -7.786 1.00 96.00 224 GLU A O 1
ATOM 1736 N N . THR A 1 225 ? -15.522 1.947 -9.678 1.00 95.00 225 THR A N 1
ATOM 1737 C CA . THR A 1 225 ? -15.733 0.524 -9.992 1.00 95.00 225 THR A CA 1
ATOM 1738 C C . THR A 1 225 ? -14.511 -0.174 -10.590 1.00 95.00 225 THR A C 1
ATOM 1740 O O . THR A 1 225 ? -14.576 -1.382 -10.815 1.00 95.00 225 THR A O 1
ATOM 1743 N N . ARG A 1 226 ? -13.393 0.540 -10.790 1.00 93.81 226 ARG A N 1
ATOM 1744 C CA . ARG A 1 226 ? -12.131 0.042 -11.365 1.00 93.81 226 ARG A CA 1
ATOM 1745 C C . ARG A 1 226 ? -11.427 -1.010 -10.498 1.00 93.81 226 ARG A C 1
ATOM 1747 O O . ARG A 1 226 ? -10.516 -1.665 -10.988 1.00 93.81 226 ARG A O 1
ATOM 1754 N N . HIS A 1 227 ? -11.837 -1.192 -9.238 1.00 95.00 227 HIS A N 1
ATOM 1755 C CA . HIS A 1 227 ? -11.307 -2.225 -8.344 1.00 95.00 227 HIS A CA 1
ATOM 1756 C C . HIS A 1 227 ? -12.394 -3.206 -7.895 1.00 95.00 227 HIS A C 1
ATOM 1758 O O . HIS A 1 227 ? -13.514 -2.810 -7.558 1.00 95.00 227 HIS A O 1
ATOM 1764 N N . ASP A 1 228 ? -12.040 -4.488 -7.787 1.00 91.75 228 ASP A N 1
ATOM 1765 C CA . ASP A 1 228 ? -13.002 -5.527 -7.412 1.00 91.75 228 ASP A CA 1
ATOM 1766 C C . ASP A 1 228 ? -13.444 -5.423 -5.945 1.00 91.75 228 ASP A C 1
ATOM 1768 O O . ASP A 1 228 ? -14.510 -5.930 -5.584 1.00 91.75 228 ASP A O 1
ATOM 1772 N N . PHE A 1 229 ? -12.639 -4.794 -5.082 1.00 96.25 229 PHE A N 1
ATOM 1773 C CA . PHE A 1 229 ? -12.971 -4.511 -3.674 1.00 96.25 229 PHE A CA 1
ATOM 1774 C C . PHE A 1 229 ? -13.878 -3.281 -3.583 1.00 96.25 229 PHE A C 1
ATOM 1776 O O . PHE A 1 229 ? -13.582 -2.302 -2.905 1.00 96.25 229 PHE A O 1
ATOM 1783 N N . ARG A 1 230 ? -14.986 -3.339 -4.324 1.00 95.88 230 ARG A N 1
ATOM 1784 C CA . ARG A 1 230 ? -15.810 -2.191 -4.701 1.00 95.88 230 ARG A CA 1
ATOM 1785 C C . ARG A 1 230 ? -16.313 -1.385 -3.514 1.00 95.88 230 ARG A C 1
ATOM 1787 O O . ARG A 1 230 ? -16.203 -0.169 -3.527 1.00 95.88 230 ARG A O 1
ATOM 1794 N N . GLU A 1 231 ? -16.842 -2.045 -2.488 1.00 96.75 231 GLU A N 1
ATOM 1795 C CA . GLU A 1 231 ? -17.390 -1.343 -1.322 1.00 96.75 231 GLU A CA 1
ATOM 1796 C C . GLU A 1 231 ? -16.324 -0.564 -0.554 1.00 96.75 231 GLU A C 1
ATOM 1798 O O . GLU A 1 231 ? -16.559 0.581 -0.171 1.00 96.75 231 GLU A O 1
ATOM 1803 N N . TRP A 1 232 ? -15.143 -1.164 -0.379 1.00 97.94 232 TRP A N 1
ATOM 1804 C CA . TRP A 1 232 ? -13.993 -0.481 0.196 1.00 97.94 232 TRP A CA 1
ATOM 1805 C C . TRP A 1 232 ? -13.572 0.689 -0.693 1.00 97.94 232 TRP A C 1
ATOM 1807 O O . TRP A 1 232 ? -13.474 1.816 -0.215 1.00 97.94 232 TRP A O 1
ATOM 1817 N N . THR A 1 233 ? -13.394 0.445 -1.993 1.00 98.31 233 THR A N 1
ATOM 1818 C CA . THR A 1 233 ? -12.913 1.457 -2.935 1.00 98.31 233 THR A CA 1
ATOM 1819 C C . THR A 1 233 ? -13.848 2.657 -2.991 1.00 98.31 233 THR A C 1
ATOM 1821 O O . THR A 1 233 ? -13.379 3.775 -2.859 1.00 98.31 233 THR A O 1
ATOM 1824 N N . GLN A 1 234 ? -15.159 2.452 -3.104 1.00 98.56 234 GLN A N 1
ATOM 1825 C CA . GLN A 1 234 ? -16.132 3.543 -3.187 1.00 98.56 234 GLN A CA 1
ATOM 1826 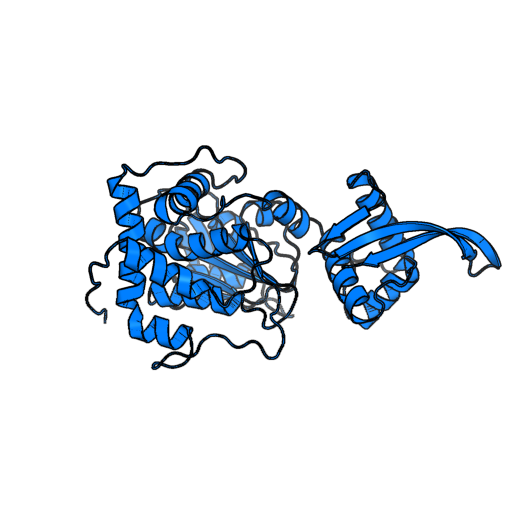C C . GLN A 1 234 ? -16.222 4.370 -1.902 1.00 98.56 234 GLN A C 1
ATOM 1828 O O . GLN A 1 234 ? -16.413 5.584 -1.962 1.00 98.56 234 GLN A O 1
ATOM 1833 N N . ALA A 1 235 ? -16.124 3.723 -0.737 1.00 98.69 235 ALA A N 1
ATOM 1834 C CA . ALA A 1 235 ? -16.155 4.421 0.543 1.00 98.69 235 ALA A CA 1
ATOM 1835 C C . ALA A 1 235 ? -14.871 5.230 0.763 1.00 98.69 235 ALA A C 1
ATOM 1837 O O . ALA A 1 235 ? -14.937 6.407 1.110 1.00 98.69 235 ALA A O 1
ATOM 1838 N N . LEU A 1 236 ? -13.704 4.615 0.543 1.00 98.69 236 LEU A N 1
ATOM 1839 C CA . LEU A 1 236 ? -12.424 5.289 0.736 1.00 98.69 236 LEU A CA 1
ATOM 1840 C C . LEU A 1 236 ? -12.196 6.373 -0.311 1.00 98.69 236 LEU A C 1
ATOM 1842 O O . LEU A 1 236 ? -11.761 7.450 0.065 1.00 98.69 236 LEU A O 1
ATOM 1846 N N . ASP A 1 237 ? -12.516 6.135 -1.581 1.00 98.69 237 ASP A N 1
ATOM 1847 C CA . ASP A 1 237 ? -12.403 7.149 -2.633 1.00 98.69 237 ASP A CA 1
ATOM 1848 C C . ASP A 1 237 ? -13.225 8.398 -2.283 1.00 98.69 237 ASP A C 1
ATOM 1850 O O . ASP A 1 237 ? -12.671 9.491 -2.272 1.00 98.69 237 ASP A O 1
ATOM 1854 N N . TRP A 1 238 ? -14.477 8.236 -1.830 1.00 98.75 238 TRP A N 1
ATOM 1855 C CA . TRP A 1 238 ? -15.293 9.364 -1.365 1.00 98.75 238 TRP A CA 1
ATOM 1856 C C . TRP A 1 238 ? -14.679 10.089 -0.157 1.00 98.75 238 TRP A C 1
ATOM 1858 O O . TRP A 1 238 ? -14.619 11.314 -0.131 1.00 98.75 238 TRP A O 1
ATOM 1868 N N . ILE A 1 239 ? -14.184 9.359 0.853 1.00 98.88 239 ILE A N 1
ATOM 1869 C CA . ILE A 1 239 ? -13.513 9.974 2.015 1.00 98.88 239 ILE A CA 1
ATOM 1870 C C . ILE A 1 239 ? -12.279 10.771 1.564 1.00 98.88 239 ILE A C 1
ATOM 1872 O O . ILE A 1 239 ? -12.031 11.876 2.048 1.00 98.88 239 ILE A O 1
ATOM 1876 N N . ILE A 1 240 ? -11.497 10.210 0.644 1.00 98.75 240 ILE A N 1
ATOM 1877 C CA . ILE A 1 240 ? -10.274 10.811 0.119 1.00 98.75 240 ILE A CA 1
ATOM 1878 C C . ILE A 1 240 ? -10.577 12.078 -0.692 1.00 98.75 240 ILE A C 1
ATOM 1880 O O . ILE A 1 240 ? -9.895 13.087 -0.496 1.00 98.75 240 ILE A O 1
ATOM 1884 N N . THR A 1 241 ? -11.586 12.069 -1.563 1.00 98.62 241 THR A N 1
ATOM 1885 C CA . THR A 1 241 ? -11.905 13.233 -2.401 1.00 98.62 241 THR A CA 1
ATOM 1886 C C . THR A 1 241 ? -12.665 14.303 -1.628 1.00 98.62 241 THR A C 1
ATOM 1888 O O . THR A 1 241 ? -12.247 15.458 -1.635 1.00 98.62 241 THR A O 1
ATOM 1891 N N . GLU A 1 242 ? -13.724 13.934 -0.906 1.00 98.56 242 GLU A N 1
ATOM 1892 C CA . GLU A 1 242 ? -14.662 14.904 -0.328 1.00 98.56 242 GLU A CA 1
ATOM 1893 C C . GLU A 1 242 ? -14.226 15.419 1.047 1.00 98.56 242 GLU A C 1
ATOM 1895 O O . GLU A 1 242 ? -14.364 16.607 1.330 1.00 98.56 242 GLU A O 1
ATOM 1900 N N . ILE A 1 243 ? -13.671 14.557 1.910 1.00 98.62 243 ILE A N 1
ATOM 1901 C CA . ILE A 1 243 ? -13.215 14.976 3.249 1.00 98.62 243 ILE A CA 1
ATOM 1902 C C . ILE A 1 243 ? -11.746 15.376 3.209 1.00 98.62 243 ILE A C 1
ATOM 1904 O O . ILE A 1 243 ? -11.366 16.441 3.695 1.00 98.62 243 ILE A O 1
ATOM 1908 N N . MET A 1 244 ? -10.892 14.517 2.651 1.00 98.50 244 MET A N 1
ATOM 1909 C CA . MET A 1 244 ? -9.454 14.771 2.660 1.00 98.50 244 MET A CA 1
ATOM 1910 C C . MET A 1 244 ? -9.029 15.755 1.570 1.00 98.50 244 MET A C 1
ATOM 1912 O O . MET A 1 244 ? -7.902 16.247 1.648 1.00 98.50 244 MET A O 1
ATOM 1916 N N . ALA A 1 245 ? -9.880 16.079 0.588 1.00 98.38 245 ALA A N 1
ATOM 1917 C CA . ALA A 1 245 ? -9.540 16.940 -0.548 1.00 98.38 245 ALA A CA 1
ATOM 1918 C C . ALA A 1 245 ? -8.232 16.492 -1.226 1.00 98.38 245 ALA A C 1
ATOM 1920 O O . ALA A 1 245 ? -7.274 17.262 -1.361 1.00 98.38 245 ALA A O 1
ATOM 1921 N N . MET A 1 246 ? -8.155 15.200 -1.543 1.00 98.50 246 MET A N 1
ATOM 1922 C CA . MET A 1 246 ? -7.028 14.559 -2.216 1.00 98.50 246 MET A CA 1
ATOM 1923 C C . MET A 1 246 ? -7.471 13.976 -3.570 1.00 98.50 246 MET A C 1
ATOM 1925 O O . MET A 1 246 ? -8.663 13.757 -3.782 1.00 98.50 246 MET A O 1
ATOM 1929 N N . PRO A 1 247 ? -6.535 13.725 -4.502 1.00 98.12 247 PRO A N 1
ATOM 1930 C CA . PRO A 1 247 ? -6.844 13.122 -5.801 1.00 98.12 247 PRO A CA 1
ATOM 1931 C C . PRO A 1 247 ? -7.523 11.754 -5.688 1.00 98.12 247 PRO A C 1
ATOM 1933 O O . PRO A 1 247 ? -7.363 11.064 -4.678 1.00 98.12 247 PRO A O 1
ATOM 1936 N N . GLN A 1 248 ? -8.234 11.348 -6.742 1.00 96.75 248 GLN A N 1
ATOM 1937 C CA . GLN A 1 248 ? -8.968 10.080 -6.774 1.00 96.75 248 GLN A CA 1
ATOM 1938 C C . GLN A 1 248 ? -8.057 8.885 -6.496 1.00 96.75 248 GLN A C 1
ATOM 1940 O O . GLN A 1 248 ? -6.890 8.845 -6.904 1.00 96.75 248 GLN A O 1
ATOM 1945 N N . LEU A 1 249 ? -8.615 7.890 -5.810 1.00 94.31 249 LEU A N 1
ATOM 1946 C CA . LEU A 1 249 ? -7.874 6.744 -5.291 1.00 94.31 249 LEU A CA 1
ATOM 1947 C C . LEU A 1 249 ? -7.324 5.838 -6.403 1.00 94.31 249 LEU A C 1
ATOM 1949 O O . LEU A 1 249 ? -6.263 5.234 -6.241 1.00 94.31 249 LEU A O 1
ATOM 1953 N N . MET A 1 250 ? -8.055 5.741 -7.516 1.00 96.25 250 MET A N 1
ATOM 1954 C CA . MET A 1 250 ? -7.848 4.730 -8.558 1.00 96.25 250 MET A CA 1
ATOM 1955 C C . MET A 1 250 ? -7.139 5.240 -9.816 1.00 96.25 250 MET A C 1
ATOM 1957 O O . MET A 1 250 ? -6.882 4.450 -10.728 1.00 96.25 250 MET A O 1
ATOM 1961 N N . ASP A 1 251 ? -6.798 6.526 -9.885 1.00 94.06 251 ASP A N 1
ATOM 1962 C CA . ASP A 1 251 ? -6.092 7.071 -11.044 1.00 94.06 251 ASP A CA 1
ATOM 1963 C C . ASP A 1 251 ? -4.698 6.443 -11.181 1.00 94.06 251 ASP A C 1
ATOM 1965 O O . ASP A 1 251 ? -3.897 6.420 -10.242 1.00 94.06 251 ASP A O 1
ATOM 1969 N N . GLY A 1 252 ? -4.436 5.877 -12.364 1.00 87.19 252 GLY A N 1
ATOM 1970 C CA . GLY A 1 252 ? -3.203 5.158 -12.688 1.00 87.19 252 GLY A CA 1
ATOM 1971 C C . GLY A 1 252 ? -3.030 3.801 -11.992 1.00 87.19 252 GLY A C 1
ATOM 1972 O O . GLY A 1 252 ? -1.969 3.194 -12.110 1.00 87.19 252 GLY A O 1
ATOM 1973 N N . HIS A 1 253 ? -4.002 3.315 -11.206 1.00 93.31 253 HIS A N 1
ATOM 1974 C CA . HIS A 1 253 ? -3.827 2.068 -10.442 1.00 93.31 253 HIS A CA 1
ATOM 1975 C C . HIS A 1 253 ? -3.961 0.809 -11.305 1.00 93.31 253 HIS A C 1
ATOM 1977 O O . HIS A 1 253 ? -3.252 -0.168 -11.057 1.00 93.31 253 HIS A O 1
ATOM 1983 N N . HIS A 1 254 ? -4.809 0.826 -12.335 1.00 86.44 254 HIS A N 1
ATOM 1984 C CA . HIS A 1 254 ? -5.014 -0.339 -13.199 1.00 86.44 254 HIS A CA 1
ATOM 1985 C C . HIS A 1 254 ? -3.738 -0.713 -13.966 1.00 86.44 254 HIS A C 1
ATOM 1987 O O . HIS A 1 254 ? -3.357 -1.883 -14.028 1.00 86.44 254 HIS A O 1
ATOM 1993 N N . GLU A 1 255 ? -3.031 0.288 -14.487 1.00 82.62 255 GLU A N 1
ATOM 1994 C CA . GLU A 1 255 ? -1.740 0.132 -15.151 1.00 82.62 255 GLU A CA 1
ATOM 1995 C C . GLU A 1 255 ? -0.709 -0.490 -14.205 1.00 82.62 255 GLU A C 1
ATOM 1997 O O . GLU A 1 255 ? 0.065 -1.361 -14.607 1.00 82.62 255 GLU A O 1
ATOM 2002 N N . GLU A 1 256 ? -0.734 -0.110 -12.925 1.00 84.00 256 GLU A N 1
ATOM 2003 C CA . GLU A 1 256 ? 0.149 -0.692 -11.917 1.00 84.00 256 GLU A CA 1
ATOM 2004 C C . GLU A 1 256 ? -0.206 -2.148 -11.602 1.00 84.00 256 GLU A C 1
ATOM 2006 O O . GLU A 1 256 ? 0.699 -2.975 -11.527 1.00 84.00 256 GLU A O 1
ATOM 2011 N N . GLN A 1 257 ? -1.490 -2.508 -11.504 1.00 83.62 257 GLN A N 1
ATOM 2012 C CA . GLN A 1 257 ? -1.896 -3.912 -11.346 1.00 83.62 257 GLN A CA 1
ATOM 2013 C C . GLN A 1 257 ? -1.433 -4.773 -12.525 1.00 83.62 257 GLN A C 1
ATOM 2015 O O . GLN A 1 257 ? -0.857 -5.846 -12.324 1.00 83.62 257 GLN A O 1
ATOM 2020 N N . LEU A 1 258 ? -1.644 -4.291 -13.755 1.00 77.44 258 LEU A N 1
ATOM 2021 C CA . LEU A 1 258 ? -1.192 -4.973 -14.967 1.00 77.44 258 LEU A CA 1
ATOM 2022 C C . LEU A 1 258 ? 0.330 -5.121 -14.989 1.00 77.44 258 LEU A C 1
ATOM 2024 O O . LEU A 1 258 ? 0.838 -6.182 -15.350 1.00 77.44 258 LEU A O 1
ATOM 2028 N N . ARG A 1 259 ? 1.063 -4.087 -14.566 1.00 79.25 259 ARG A N 1
ATOM 2029 C CA . ARG A 1 259 ? 2.525 -4.117 -14.500 1.00 79.25 259 ARG A CA 1
ATOM 2030 C C . ARG A 1 259 ? 3.020 -5.113 -13.455 1.00 79.25 259 ARG A C 1
ATOM 2032 O O . ARG A 1 259 ? 3.923 -5.888 -13.758 1.00 79.25 259 ARG A O 1
ATOM 2039 N N . THR A 1 260 ? 2.470 -5.131 -12.241 1.00 75.62 260 THR A N 1
ATOM 2040 C CA . THR A 1 260 ? 2.895 -6.068 -11.181 1.00 75.62 260 THR A CA 1
ATOM 2041 C C . THR A 1 260 ? 2.527 -7.518 -11.500 1.00 75.62 260 THR A C 1
ATOM 2043 O O . THR A 1 260 ? 3.261 -8.431 -11.126 1.00 75.62 260 THR A O 1
ATOM 2046 N N . ALA A 1 261 ? 1.473 -7.731 -12.291 1.00 73.38 261 ALA A N 1
ATOM 2047 C CA . ALA A 1 261 ? 1.104 -9.040 -12.823 1.00 73.38 261 ALA A CA 1
ATOM 2048 C C . ALA A 1 261 ? 1.861 -9.452 -14.104 1.00 73.38 261 ALA A C 1
ATOM 2050 O O . ALA A 1 261 ? 1.683 -10.580 -14.571 1.00 73.38 261 ALA A O 1
ATOM 2051 N N . ASN A 1 262 ? 2.667 -8.565 -14.707 1.00 76.06 262 ASN A N 1
ATOM 2052 C CA . ASN A 1 262 ? 3.397 -8.833 -15.945 1.00 76.06 262 ASN A CA 1
ATOM 2053 C C . ASN A 1 262 ? 4.906 -8.991 -15.671 1.00 76.06 262 ASN A C 1
ATOM 2055 O O . ASN A 1 262 ? 5.626 -7.994 -15.550 1.00 76.06 262 ASN A O 1
ATOM 2059 N N . PRO A 1 263 ? 5.422 -10.232 -15.667 1.00 74.88 263 PRO A N 1
ATOM 2060 C CA . PRO A 1 263 ? 6.825 -10.507 -15.363 1.00 74.88 263 PRO A CA 1
ATOM 2061 C C . PRO A 1 263 ? 7.789 -9.823 -16.344 1.00 74.88 263 PRO A C 1
ATOM 2063 O O . PRO A 1 263 ? 8.885 -9.411 -15.974 1.00 74.88 263 PRO A O 1
ATOM 2066 N N . ALA A 1 264 ? 7.364 -9.657 -17.601 1.00 80.19 264 ALA A N 1
ATOM 2067 C CA . ALA A 1 264 ? 8.152 -8.994 -18.629 1.00 80.19 264 ALA A CA 1
ATOM 2068 C C . ALA A 1 264 ? 8.269 -7.484 -18.394 1.00 80.19 264 ALA A C 1
ATOM 2070 O O . ALA A 1 264 ? 9.349 -6.923 -18.568 1.00 80.19 264 ALA A O 1
ATOM 2071 N N . LEU A 1 265 ? 7.184 -6.828 -17.968 1.00 78.62 265 LEU A N 1
ATOM 2072 C CA . LEU A 1 265 ? 7.222 -5.409 -17.605 1.00 78.62 265 LEU A CA 1
ATOM 2073 C C . LEU A 1 265 ? 8.015 -5.173 -16.314 1.00 78.62 265 LEU A C 1
ATOM 2075 O O . LEU A 1 265 ? 8.714 -4.168 -16.222 1.00 78.62 265 LEU A O 1
ATOM 2079 N N . GLN A 1 266 ? 7.957 -6.092 -15.342 1.00 77.19 266 GLN A N 1
ATOM 2080 C CA . GLN A 1 266 ? 8.806 -6.022 -14.144 1.00 77.19 266 GLN A CA 1
ATOM 2081 C C . GLN A 1 266 ? 10.287 -6.144 -14.477 1.00 77.19 266 GLN A C 1
ATOM 2083 O O . GLN A 1 266 ? 11.104 -5.365 -13.985 1.00 77.19 266 GLN A O 1
ATOM 2088 N N . TRP A 1 267 ? 10.637 -7.087 -15.349 1.00 85.88 267 TRP A N 1
ATOM 2089 C CA . TRP A 1 267 ? 12.006 -7.203 -15.827 1.00 85.88 267 TRP A CA 1
ATOM 2090 C C . TRP A 1 267 ? 12.442 -5.938 -16.573 1.00 85.88 267 TRP A C 1
ATOM 2092 O O . TRP A 1 267 ? 13.487 -5.374 -16.255 1.00 85.88 267 TRP A O 1
ATOM 2102 N N . LEU A 1 268 ? 11.611 -5.435 -17.498 1.00 88.88 268 LEU A N 1
ATOM 2103 C CA . LEU A 1 268 ? 11.909 -4.219 -18.261 1.00 88.88 268 LEU A CA 1
ATOM 2104 C C . LEU A 1 268 ? 12.098 -3.009 -17.342 1.00 88.88 268 LEU A C 1
ATOM 2106 O O . LEU A 1 268 ? 12.987 -2.202 -17.581 1.00 88.88 268 LEU A O 1
ATOM 2110 N N . ARG A 1 269 ? 11.310 -2.902 -16.270 1.00 84.19 269 ARG A N 1
ATOM 2111 C CA . ARG A 1 269 ? 11.471 -1.875 -15.236 1.00 84.19 269 ARG A CA 1
ATOM 2112 C C . ARG A 1 269 ? 12.829 -1.961 -14.549 1.00 84.19 269 ARG A C 1
ATOM 2114 O O . ARG A 1 269 ? 13.541 -0.962 -14.496 1.00 84.19 269 ARG A O 1
ATOM 2121 N N . SER A 1 270 ? 13.181 -3.132 -14.020 1.00 85.75 270 SER A N 1
ATOM 2122 C CA . SER A 1 270 ? 14.455 -3.339 -13.320 1.00 85.75 270 SER A CA 1
ATOM 2123 C C . SER A 1 270 ? 15.641 -3.012 -14.230 1.00 85.75 270 SER A C 1
ATOM 2125 O O . SER A 1 270 ? 16.565 -2.313 -13.818 1.00 85.75 270 SER A O 1
ATOM 2127 N N . ILE A 1 271 ? 15.559 -3.425 -15.498 1.00 91.81 271 ILE A N 1
ATOM 2128 C CA . ILE A 1 271 ? 16.537 -3.087 -16.533 1.00 91.81 271 ILE A CA 1
ATOM 2129 C C . ILE A 1 271 ? 16.553 -1.590 -16.833 1.00 91.81 271 ILE A C 1
ATOM 2131 O O . ILE A 1 271 ? 17.626 -1.006 -16.878 1.00 91.81 271 ILE A O 1
ATOM 2135 N N . ALA A 1 272 ? 15.402 -0.933 -16.984 1.00 91.06 272 ALA A N 1
ATOM 2136 C CA . ALA A 1 272 ? 15.336 0.503 -17.248 1.00 91.06 272 ALA A CA 1
ATOM 2137 C C . ALA A 1 272 ? 16.011 1.319 -16.136 1.00 91.06 272 ALA A C 1
ATOM 2139 O O . ALA A 1 272 ? 16.776 2.241 -16.418 1.00 91.06 272 ALA A O 1
ATOM 2140 N N . ILE A 1 273 ? 15.784 0.947 -14.873 1.00 87.94 273 ILE A N 1
ATOM 2141 C CA . ILE A 1 273 ? 16.436 1.573 -13.716 1.00 87.94 273 ILE A CA 1
ATOM 2142 C C . ILE A 1 273 ? 17.956 1.354 -13.767 1.00 87.94 273 ILE A C 1
ATOM 2144 O O . ILE A 1 273 ? 18.712 2.304 -13.550 1.00 87.94 273 ILE A O 1
ATOM 2148 N N . ALA A 1 274 ? 18.407 0.134 -14.082 1.00 89.62 274 ALA A N 1
ATOM 2149 C CA . ALA A 1 274 ? 19.826 -0.179 -14.236 1.00 89.62 274 ALA A CA 1
ATOM 2150 C C . ALA A 1 274 ? 20.470 0.623 -15.380 1.00 89.62 274 ALA A C 1
ATOM 2152 O O . ALA A 1 274 ? 21.491 1.271 -15.163 1.00 89.62 274 ALA A O 1
ATOM 2153 N N . VAL A 1 275 ? 19.837 0.679 -16.557 1.00 93.38 275 VAL A N 1
ATOM 2154 C CA . VAL A 1 275 ? 20.329 1.437 -17.719 1.00 93.38 275 VAL A CA 1
ATOM 2155 C C . VAL A 1 275 ? 20.434 2.924 -17.400 1.00 93.38 275 VAL A C 1
ATOM 2157 O O . VAL A 1 275 ? 21.466 3.525 -17.667 1.00 93.38 275 VAL A O 1
ATOM 2160 N N . ILE A 1 276 ? 19.425 3.540 -16.777 1.00 92.38 276 ILE A N 1
ATOM 2161 C CA . ILE A 1 276 ? 19.499 4.964 -16.404 1.00 92.38 276 ILE A CA 1
ATOM 2162 C C . ILE A 1 276 ? 20.642 5.238 -15.413 1.00 92.38 276 ILE A C 1
ATOM 2164 O O . ILE A 1 276 ? 21.227 6.321 -15.428 1.00 92.38 276 ILE A O 1
ATOM 2168 N N . LYS A 1 277 ? 20.982 4.268 -14.561 1.00 87.50 277 LYS A N 1
ATOM 2169 C CA . LYS A 1 277 ? 22.075 4.380 -13.589 1.00 87.50 277 LYS A CA 1
ATOM 2170 C C . LYS A 1 277 ? 23.457 4.233 -14.236 1.00 87.50 277 LYS A C 1
ATOM 2172 O O . LYS A 1 277 ? 24.382 4.904 -13.784 1.00 87.50 277 LYS A O 1
ATOM 2177 N N . THR A 1 278 ? 23.616 3.365 -15.236 1.00 87.81 278 THR A N 1
ATOM 2178 C CA . THR A 1 278 ? 24.942 2.966 -15.748 1.00 87.81 278 THR A CA 1
ATOM 2179 C C . THR A 1 278 ? 25.217 3.366 -17.198 1.00 87.81 278 THR A C 1
ATOM 2181 O O . THR A 1 278 ? 26.370 3.613 -17.533 1.00 87.81 278 THR A O 1
ATOM 2184 N N . ARG A 1 279 ? 24.189 3.445 -18.052 1.00 87.25 279 ARG A N 1
ATOM 2185 C CA . ARG A 1 279 ? 24.285 3.576 -19.523 1.00 87.25 279 ARG A CA 1
ATOM 2186 C C . ARG A 1 279 ? 23.186 4.478 -20.113 1.00 87.25 279 ARG A C 1
ATOM 2188 O O . ARG A 1 279 ? 22.605 4.186 -21.158 1.00 87.25 279 ARG A O 1
ATOM 2195 N N . SER A 1 280 ? 22.831 5.553 -19.406 1.00 86.88 280 SER A N 1
ATOM 2196 C CA . SER A 1 280 ? 21.713 6.434 -19.778 1.00 86.88 280 SER A CA 1
ATOM 2197 C C . SER A 1 280 ? 21.901 7.046 -21.172 1.00 86.88 280 SER A C 1
ATOM 2199 O O . SER A 1 280 ? 22.958 7.597 -21.475 1.00 86.88 280 SER A O 1
ATOM 2201 N N . GLY A 1 281 ? 20.866 6.981 -22.015 1.00 81.62 281 GLY A N 1
ATOM 2202 C CA . GLY A 1 281 ? 20.877 7.544 -23.369 1.00 81.62 281 GLY A CA 1
ATOM 2203 C C . GLY A 1 281 ? 21.610 6.722 -24.440 1.00 81.62 281 GLY A C 1
ATOM 2204 O O . GLY A 1 281 ? 21.496 7.077 -25.618 1.00 81.62 281 GLY A O 1
ATOM 2205 N N . GLU A 1 282 ? 22.303 5.636 -24.072 1.00 90.88 282 GLU A N 1
ATOM 2206 C CA . GLU A 1 282 ? 22.888 4.675 -25.018 1.00 90.88 282 GLU A CA 1
ATOM 2207 C C . GLU A 1 282 ? 21.796 3.870 -25.744 1.00 90.88 282 GLU A C 1
ATOM 2209 O O . GLU A 1 282 ? 20.713 3.620 -25.207 1.00 90.88 282 GLU A O 1
ATOM 2214 N N . GLU A 1 283 ? 22.087 3.454 -26.978 1.00 92.06 283 GLU A N 1
ATOM 2215 C CA . GLU A 1 283 ? 21.276 2.481 -27.710 1.00 92.06 283 GLU A CA 1
ATOM 2216 C C . GLU A 1 283 ? 21.802 1.078 -27.429 1.00 92.06 283 GLU A C 1
ATOM 2218 O O . GLU A 1 283 ? 22.936 0.749 -27.775 1.00 92.06 283 GLU A O 1
ATOM 2223 N N . LEU A 1 284 ? 20.973 0.255 -26.791 1.00 93.50 284 LEU A N 1
ATOM 2224 C CA . LEU A 1 284 ? 21.352 -1.075 -26.328 1.00 93.50 284 LEU A CA 1
ATOM 2225 C C . LEU A 1 284 ? 20.593 -2.152 -27.101 1.00 93.50 284 LEU A C 1
ATOM 2227 O O . LEU A 1 284 ? 19.385 -2.047 -27.316 1.00 93.50 284 LEU A O 1
ATOM 2231 N N . SER A 1 285 ? 21.290 -3.206 -27.515 1.00 92.62 285 SER A N 1
ATOM 2232 C CA . SER A 1 285 ? 20.684 -4.397 -28.111 1.00 92.62 285 SER A CA 1
ATOM 2233 C C . SER A 1 285 ? 20.085 -5.322 -27.041 1.00 92.62 285 SER A C 1
ATOM 2235 O O . SER A 1 285 ? 20.377 -5.211 -25.850 1.00 92.62 285 SER A O 1
ATOM 2237 N N . ALA A 1 286 ? 19.287 -6.308 -27.461 1.00 90.62 286 ALA A N 1
ATOM 2238 C CA . ALA A 1 286 ? 18.768 -7.333 -26.550 1.00 90.62 286 ALA A CA 1
ATOM 2239 C C . ALA A 1 286 ? 19.877 -8.138 -25.838 1.00 90.62 286 ALA A C 1
ATOM 2241 O O . ALA A 1 286 ? 19.679 -8.539 -24.694 1.00 90.62 286 ALA A O 1
ATOM 2242 N N . SER A 1 287 ? 21.034 -8.349 -26.481 1.00 89.56 287 SER A N 1
ATOM 2243 C CA . SER A 1 287 ? 22.173 -9.034 -25.856 1.00 89.56 287 SER A CA 1
ATOM 2244 C C . SER A 1 287 ? 22.804 -8.176 -24.763 1.00 89.56 287 SER A C 1
ATOM 2246 O O . SER A 1 287 ? 22.983 -8.656 -23.651 1.00 89.56 287 SER A O 1
ATOM 2248 N N . GLN A 1 288 ? 23.029 -6.888 -25.032 1.00 92.19 288 GLN A N 1
ATOM 2249 C CA . GLN A 1 288 ? 23.599 -5.955 -24.053 1.00 92.19 288 GLN A CA 1
ATOM 2250 C C . GLN A 1 288 ? 22.678 -5.755 -22.843 1.00 92.19 288 GLN A C 1
ATOM 2252 O O . GLN A 1 288 ? 23.149 -5.599 -21.720 1.00 92.19 288 GLN A O 1
ATOM 2257 N N . LEU A 1 289 ? 21.358 -5.778 -23.051 1.00 93.31 289 LEU A N 1
ATOM 2258 C CA . LEU A 1 289 ? 20.389 -5.737 -21.953 1.00 93.31 289 LEU A CA 1
ATOM 2259 C C . LEU A 1 289 ? 20.379 -7.036 -21.133 1.00 93.31 289 LEU A C 1
ATOM 2261 O O . LEU A 1 289 ? 20.173 -6.980 -19.924 1.00 93.31 289 LEU A O 1
ATOM 2265 N N . ALA A 1 290 ? 20.591 -8.194 -21.767 1.00 89.94 290 ALA A N 1
ATOM 2266 C CA . ALA A 1 290 ? 20.710 -9.468 -21.060 1.00 89.94 290 ALA A CA 1
ATOM 2267 C C . ALA A 1 290 ? 21.984 -9.518 -20.198 1.00 89.94 290 ALA A C 1
ATOM 2269 O O . ALA A 1 290 ? 21.898 -9.879 -19.028 1.00 89.94 290 ALA A O 1
ATOM 2270 N N . GLU A 1 291 ? 23.121 -9.085 -20.752 1.00 90.19 291 GLU A N 1
ATOM 2271 C CA . GLU A 1 291 ? 24.407 -8.968 -20.045 1.00 90.19 291 GLU A CA 1
ATOM 2272 C C . GLU A 1 291 ? 24.296 -8.030 -18.834 1.00 90.19 291 GLU A C 1
ATOM 2274 O O . GLU A 1 291 ? 24.631 -8.421 -17.720 1.00 90.19 291 GLU A O 1
ATOM 2279 N N . LEU A 1 292 ? 23.720 -6.833 -19.016 1.00 91.25 292 LEU A N 1
ATOM 2280 C CA . LEU A 1 292 ? 23.484 -5.894 -17.913 1.00 91.25 292 LEU A CA 1
ATOM 2281 C C . LEU A 1 292 ? 22.584 -6.495 -16.822 1.00 91.25 292 LEU A C 1
ATOM 2283 O O . LEU A 1 292 ? 22.784 -6.249 -15.633 1.00 91.25 292 LEU A O 1
ATOM 2287 N N . GLY A 1 293 ? 21.575 -7.274 -17.223 1.00 87.88 293 GLY A N 1
ATOM 2288 C CA . GLY A 1 293 ? 20.716 -7.991 -16.288 1.00 87.88 293 GLY A CA 1
ATOM 2289 C C . GLY A 1 293 ? 21.502 -8.978 -15.427 1.00 87.88 293 GLY A C 1
ATOM 2290 O O . GLY A 1 293 ? 21.304 -9.013 -14.217 1.00 87.88 293 GLY A O 1
ATOM 2291 N N . GLU A 1 294 ? 22.423 -9.735 -16.019 1.00 87.06 294 GLU A N 1
ATOM 2292 C CA . GLU A 1 294 ? 23.288 -10.669 -15.293 1.00 87.06 294 GLU A CA 1
ATOM 2293 C C . GLU A 1 294 ? 24.254 -9.940 -14.343 1.00 87.06 294 GLU A C 1
ATOM 2295 O O . GLU A 1 294 ? 24.365 -10.318 -13.175 1.00 87.06 294 GLU A O 1
ATOM 2300 N N . GLU A 1 295 ? 24.871 -8.844 -14.797 1.00 87.38 295 GLU A N 1
ATOM 2301 C CA . GLU A 1 295 ? 25.777 -8.007 -13.995 1.00 87.38 295 GLU A CA 1
ATOM 2302 C C . GLU A 1 295 ? 25.095 -7.398 -12.757 1.00 87.38 295 GLU A C 1
ATOM 2304 O O . GLU A 1 295 ? 25.674 -7.376 -11.669 1.00 87.38 295 GLU A O 1
ATOM 2309 N N . GLU A 1 296 ? 23.851 -6.927 -12.894 1.00 84.94 296 GLU A N 1
ATOM 2310 C CA . GLU A 1 296 ? 23.077 -6.327 -11.796 1.00 84.94 296 GLU A CA 1
ATOM 2311 C C . GLU A 1 296 ? 22.234 -7.365 -11.018 1.00 84.94 296 GLU A C 1
ATOM 2313 O O . GLU A 1 296 ? 21.496 -7.004 -10.096 1.00 84.94 296 GLU A O 1
ATOM 2318 N N . GLY A 1 297 ? 22.342 -8.661 -11.346 1.00 80.12 297 GLY A N 1
ATOM 2319 C CA . GLY A 1 297 ? 21.624 -9.746 -10.665 1.00 80.12 297 GLY A CA 1
ATOM 2320 C C . GLY A 1 297 ? 20.103 -9.732 -10.878 1.00 80.12 297 GLY A C 1
ATOM 2321 O O . GLY A 1 297 ? 19.343 -10.136 -9.995 1.00 80.12 297 GLY A O 1
ATOM 2322 N N . ILE A 1 298 ? 19.647 -9.236 -12.028 1.00 82.88 298 ILE A N 1
ATOM 2323 C CA . ILE A 1 298 ? 18.245 -9.165 -12.445 1.00 82.88 298 ILE A CA 1
ATOM 2324 C C . ILE A 1 298 ? 17.877 -10.459 -13.182 1.00 82.88 298 ILE A C 1
ATOM 2326 O O . ILE A 1 298 ? 18.200 -10.649 -14.356 1.00 82.88 298 ILE A O 1
ATOM 2330 N N . GLU A 1 299 ? 17.157 -11.353 -12.503 1.00 79.62 299 GLU A N 1
ATOM 2331 C CA . GLU A 1 299 ? 16.729 -12.630 -13.083 1.00 79.62 299 GLU A CA 1
ATOM 2332 C C . GLU A 1 299 ? 15.685 -12.456 -14.201 1.00 79.62 299 GLU A C 1
ATOM 2334 O O . GLU A 1 299 ? 14.752 -11.656 -14.100 1.00 79.62 299 GLU A O 1
ATOM 2339 N N . LEU A 1 300 ? 15.808 -13.255 -15.266 1.00 80.00 300 LEU A N 1
ATOM 2340 C CA . LEU A 1 300 ? 14.817 -13.300 -16.340 1.00 80.00 300 LEU A CA 1
ATOM 2341 C C . LEU A 1 300 ? 13.506 -13.960 -15.860 1.00 80.00 300 LEU A C 1
ATOM 2343 O O . LEU A 1 300 ? 13.541 -15.014 -15.225 1.00 80.00 300 LEU A O 1
ATOM 2347 N N . PRO A 1 301 ? 12.331 -13.427 -16.247 1.00 65.44 301 PRO A N 1
ATOM 2348 C CA . PRO A 1 301 ? 11.028 -13.872 -15.736 1.00 65.44 301 PRO A CA 1
ATOM 2349 C C . PRO A 1 301 ? 10.606 -15.293 -16.147 1.00 65.44 301 PRO A C 1
ATOM 2351 O O . PRO A 1 301 ? 9.620 -15.830 -15.646 1.00 65.44 301 PRO A O 1
ATOM 2354 N N . ARG A 1 302 ? 11.320 -15.932 -17.077 1.00 59.62 302 ARG A N 1
ATOM 2355 C CA . ARG A 1 302 ? 11.156 -17.357 -17.379 1.00 59.62 302 ARG A CA 1
ATOM 2356 C C . ARG A 1 302 ? 12.421 -18.079 -16.949 1.00 59.62 302 ARG A C 1
ATOM 2358 O O . ARG A 1 302 ? 13.490 -17.761 -17.463 1.00 59.62 302 ARG A O 1
ATOM 2365 N N . ARG A 1 303 ? 12.284 -19.124 -16.120 1.00 48.25 303 ARG A N 1
ATOM 2366 C CA . ARG A 1 303 ? 13.289 -20.195 -16.071 1.00 48.25 303 ARG A CA 1
ATOM 2367 C C . ARG A 1 303 ? 13.383 -20.762 -17.478 1.00 48.25 303 ARG A C 1
ATOM 2369 O O . ARG A 1 303 ? 12.514 -21.523 -17.902 1.00 48.25 303 ARG A O 1
ATOM 2376 N N . SER A 1 304 ? 14.398 -20.333 -18.216 1.00 43.03 304 SER A N 1
ATOM 2377 C CA . SER A 1 304 ? 14.751 -20.993 -19.455 1.00 43.03 304 SER A CA 1
ATOM 2378 C C . SER A 1 304 ? 15.053 -22.444 -19.079 1.00 43.03 304 SER A C 1
ATOM 2380 O O . SER A 1 304 ? 15.814 -22.732 -18.153 1.00 43.03 304 SER A O 1
ATOM 2382 N N . THR A 1 305 ? 14.387 -23.394 -19.733 1.00 44.56 305 THR A N 1
ATOM 2383 C CA . THR A 1 305 ? 15.007 -24.709 -19.901 1.00 44.56 305 THR A CA 1
ATOM 2384 C C . THR A 1 305 ? 16.418 -24.433 -20.404 1.00 44.56 305 THR A C 1
ATOM 2386 O O . THR A 1 305 ? 16.523 -23.616 -21.314 1.00 44.56 305 THR A O 1
ATOM 2389 N N . SER A 1 306 ? 17.454 -25.051 -19.824 1.00 49.06 306 SER A N 1
ATOM 2390 C CA . SER A 1 306 ? 18.888 -24.679 -19.898 1.00 49.06 306 SER A CA 1
ATOM 2391 C C . SER A 1 306 ? 19.549 -24.591 -21.298 1.00 49.06 306 SER A C 1
ATOM 2393 O O . SER A 1 306 ? 20.756 -24.778 -21.424 1.00 49.06 306 SER A O 1
ATOM 2395 N N . ARG A 1 307 ? 18.774 -24.407 -22.366 1.00 51.62 307 ARG A N 1
ATOM 2396 C CA . ARG A 1 307 ? 19.139 -24.379 -23.780 1.00 51.62 307 ARG A CA 1
ATOM 2397 C C . ARG A 1 307 ? 18.773 -23.070 -24.491 1.00 51.62 307 ARG A C 1
ATOM 2399 O O . ARG A 1 307 ? 19.237 -22.889 -25.610 1.00 51.62 307 ARG A O 1
ATOM 2406 N N . ASP A 1 308 ? 17.964 -22.188 -23.898 1.00 63.66 308 ASP A N 1
ATOM 2407 C CA . ASP A 1 308 ? 17.588 -20.927 -24.554 1.00 63.66 308 ASP A CA 1
ATOM 2408 C C . ASP A 1 308 ? 18.566 -19.801 -24.187 1.00 63.66 308 ASP A C 1
ATOM 2410 O O . ASP A 1 308 ? 18.745 -19.488 -23.008 1.00 63.66 308 ASP A O 1
ATOM 2414 N N . ASP A 1 309 ? 19.159 -19.186 -25.214 1.00 78.69 309 ASP A N 1
ATOM 2415 C CA . ASP A 1 309 ? 20.042 -18.020 -25.111 1.00 78.69 309 ASP A CA 1
ATOM 2416 C C . ASP A 1 309 ? 19.290 -16.820 -24.480 1.00 78.69 309 ASP A C 1
ATOM 2418 O O . ASP A 1 309 ? 18.229 -16.432 -24.998 1.00 78.69 309 ASP A O 1
ATOM 2422 N N . PRO A 1 310 ? 19.808 -16.212 -23.389 1.00 80.94 310 PRO A N 1
ATOM 2423 C CA . PRO A 1 310 ? 19.221 -15.038 -22.737 1.00 80.94 310 PRO A CA 1
ATOM 2424 C C . PRO A 1 310 ? 18.847 -13.905 -23.700 1.00 80.94 310 PRO A C 1
ATOM 2426 O O . PRO A 1 310 ? 17.778 -13.305 -23.558 1.00 80.94 310 PRO A O 1
ATOM 2429 N N . CYS A 1 311 ? 19.656 -13.661 -24.735 1.00 84.81 311 CYS A N 1
ATOM 2430 C CA . CYS A 1 311 ? 19.397 -12.640 -25.750 1.00 84.81 311 CYS A CA 1
ATOM 2431 C C . CYS A 1 311 ? 18.084 -12.903 -26.507 1.00 84.81 311 CYS A C 1
ATOM 2433 O O . CYS A 1 311 ? 17.284 -11.989 -26.732 1.00 84.81 311 CYS A O 1
ATOM 2435 N N . ILE A 1 312 ? 17.806 -14.164 -26.857 1.00 83.75 312 ILE A N 1
ATOM 2436 C CA . ILE A 1 312 ? 16.577 -14.555 -27.568 1.00 83.75 312 ILE A CA 1
ATOM 2437 C C . ILE A 1 312 ? 15.355 -14.360 -26.667 1.00 83.75 312 ILE A C 1
ATOM 2439 O O . ILE A 1 312 ? 14.304 -13.908 -27.133 1.00 83.75 312 ILE A O 1
ATOM 2443 N N . ILE A 1 313 ? 15.483 -14.686 -25.378 1.00 83.62 313 ILE A N 1
ATOM 2444 C CA . ILE A 1 313 ? 14.413 -14.509 -24.389 1.00 83.62 313 ILE A CA 1
ATOM 2445 C C . ILE A 1 313 ? 14.071 -13.025 -24.263 1.00 83.62 313 ILE A C 1
ATOM 2447 O O . ILE A 1 313 ? 12.902 -12.657 -24.410 1.00 83.62 313 ILE A O 1
ATOM 2451 N N . VAL A 1 314 ? 15.087 -12.177 -24.078 1.00 88.81 314 VAL A N 1
ATOM 2452 C CA . VAL A 1 314 ? 14.935 -10.718 -24.014 1.00 88.81 314 VAL A CA 1
ATOM 2453 C C . VAL A 1 314 ? 14.312 -10.174 -25.296 1.00 88.81 314 VAL A C 1
ATOM 2455 O O . VAL A 1 314 ? 13.320 -9.449 -25.239 1.00 88.81 314 VAL A O 1
ATOM 2458 N N . GLY A 1 315 ? 14.815 -10.579 -26.464 1.00 88.12 315 GLY A N 1
ATOM 2459 C CA . GLY A 1 315 ? 14.301 -10.130 -27.758 1.00 88.12 315 GLY A CA 1
ATOM 2460 C C . GLY A 1 315 ? 12.826 -10.482 -27.983 1.00 88.12 315 GLY A C 1
ATOM 2461 O O . GLY A 1 315 ? 12.042 -9.623 -28.390 1.00 88.12 315 GLY A O 1
ATOM 2462 N N . ARG A 1 316 ? 12.411 -11.721 -27.677 1.00 86.06 316 ARG A N 1
ATOM 2463 C CA . ARG A 1 316 ? 10.997 -12.144 -27.773 1.00 86.06 316 ARG A CA 1
ATOM 2464 C C . ARG A 1 316 ? 10.111 -11.379 -26.799 1.00 86.06 316 ARG A C 1
ATOM 2466 O O . ARG A 1 316 ? 8.994 -11.000 -27.148 1.00 86.06 316 ARG A O 1
ATOM 2473 N N . MET A 1 317 ? 10.604 -11.171 -25.585 1.00 88.06 317 MET A N 1
ATOM 2474 C CA . MET A 1 317 ? 9.882 -10.481 -24.529 1.00 88.06 317 MET A CA 1
ATOM 2475 C C . MET A 1 317 ? 9.642 -9.011 -24.877 1.00 88.06 317 MET A C 1
ATOM 2477 O O . MET A 1 317 ? 8.492 -8.580 -24.891 1.00 88.06 317 MET A O 1
ATOM 2481 N N . LEU A 1 318 ? 10.691 -8.271 -25.246 1.00 90.31 318 LEU A N 1
ATOM 2482 C CA . LEU A 1 318 ? 10.572 -6.886 -25.709 1.00 90.31 318 LEU A CA 1
ATOM 2483 C C . LEU A 1 318 ? 9.697 -6.809 -26.964 1.00 90.31 318 LEU A C 1
ATOM 2485 O O . LEU A 1 318 ? 8.799 -5.978 -27.045 1.00 90.31 318 LEU A O 1
ATOM 2489 N N . GLY A 1 319 ? 9.875 -7.734 -27.912 1.00 88.12 319 GLY A N 1
ATOM 2490 C CA . GLY A 1 319 ? 9.026 -7.823 -29.099 1.00 88.12 319 GLY A CA 1
ATOM 2491 C C . GLY A 1 319 ? 7.535 -7.932 -28.765 1.00 88.12 319 GLY A C 1
ATOM 2492 O O . GLY A 1 319 ? 6.724 -7.260 -29.400 1.00 88.12 319 GLY A O 1
ATOM 2493 N N . LYS A 1 320 ? 7.178 -8.731 -27.752 1.00 86.00 320 LYS A N 1
ATOM 2494 C CA . LYS A 1 320 ? 5.800 -8.857 -27.267 1.00 86.00 320 LYS A CA 1
ATOM 2495 C C . LYS A 1 320 ? 5.312 -7.574 -26.587 1.00 86.00 320 LYS A C 1
ATOM 2497 O O . LYS A 1 320 ? 4.233 -7.113 -26.932 1.00 86.00 320 LYS A O 1
ATOM 2502 N N . LEU A 1 321 ? 6.108 -6.983 -25.694 1.00 87.06 321 LEU A N 1
ATOM 2503 C CA . LEU A 1 321 ? 5.735 -5.760 -24.971 1.00 87.06 321 LEU A CA 1
ATOM 2504 C C . LEU A 1 321 ? 5.464 -4.580 -25.913 1.00 87.06 321 LEU A C 1
ATOM 2506 O O . LEU A 1 321 ? 4.427 -3.939 -25.808 1.00 87.06 321 LEU A O 1
ATOM 2510 N N . PHE A 1 322 ? 6.355 -4.327 -26.875 1.00 89.44 322 PHE A N 1
ATOM 2511 C CA . PHE A 1 322 ? 6.165 -3.247 -27.852 1.00 89.44 322 PHE A CA 1
ATOM 2512 C C . PHE A 1 322 ? 4.999 -3.528 -28.808 1.00 89.44 322 PHE A C 1
ATOM 2514 O O . PHE A 1 322 ? 4.340 -2.603 -29.269 1.00 89.44 322 PHE A O 1
ATOM 2521 N N . LYS A 1 323 ? 4.712 -4.804 -29.100 1.00 86.94 323 LYS A N 1
ATOM 2522 C CA . LYS A 1 323 ? 3.522 -5.175 -29.874 1.00 86.94 323 LYS A CA 1
ATOM 2523 C C . LYS A 1 323 ? 2.234 -4.897 -29.094 1.00 86.94 323 LYS A C 1
ATOM 2525 O O . LYS A 1 323 ? 1.283 -4.411 -29.686 1.00 86.94 323 LYS A O 1
ATOM 2530 N N . GLU A 1 324 ? 2.202 -5.213 -27.800 1.00 82.62 324 GLU A N 1
ATOM 2531 C CA . GLU A 1 324 ? 1.053 -4.950 -26.920 1.00 82.62 324 GLU A CA 1
ATOM 2532 C C . GLU A 1 324 ? 0.842 -3.453 -26.662 1.00 82.62 324 GLU A C 1
ATOM 2534 O O . GLU A 1 324 ? -0.294 -3.023 -26.515 1.00 82.62 324 GLU A O 1
ATOM 2539 N N . ALA A 1 325 ? 1.917 -2.662 -26.640 1.00 80.56 325 ALA A N 1
ATOM 2540 C CA . ALA A 1 325 ? 1.845 -1.211 -26.487 1.00 80.56 325 ALA A CA 1
ATOM 2541 C C . ALA A 1 325 ? 1.358 -0.475 -27.749 1.00 80.56 325 ALA A C 1
ATOM 2543 O O . ALA A 1 325 ? 1.110 0.725 -27.674 1.00 80.56 325 ALA A O 1
ATOM 2544 N N . GLU A 1 326 ? 1.282 -1.159 -28.900 1.00 84.88 326 GLU A N 1
ATOM 2545 C CA . GLU A 1 326 ? 0.965 -0.570 -30.214 1.00 84.88 326 GLU A CA 1
ATOM 2546 C C . GLU A 1 326 ? 1.779 0.706 -30.525 1.00 84.88 326 GLU A C 1
ATOM 2548 O O . GLU A 1 326 ? 1.324 1.618 -31.212 1.00 84.88 326 GLU A O 1
ATOM 2553 N N . SER A 1 327 ? 3.010 0.771 -30.010 1.00 86.19 327 SER A N 1
ATOM 2554 C CA . SER A 1 327 ? 3.878 1.948 -30.050 1.00 86.19 327 SER A CA 1
ATOM 2555 C C . SER A 1 327 ? 5.345 1.525 -30.101 1.00 86.19 327 SER A C 1
ATOM 2557 O O . SER A 1 327 ? 5.714 0.468 -29.587 1.00 86.19 327 SER A O 1
ATOM 2559 N N . ASP A 1 328 ? 6.201 2.371 -30.679 1.00 88.69 328 ASP A N 1
ATOM 2560 C CA . ASP A 1 328 ? 7.666 2.257 -30.592 1.00 88.69 328 ASP A CA 1
ATOM 2561 C C . ASP A 1 328 ? 8.236 2.877 -29.308 1.00 88.69 328 ASP A C 1
ATOM 2563 O O . ASP A 1 328 ? 9.454 2.968 -29.139 1.00 88.69 328 ASP A O 1
ATOM 2567 N N . SER A 1 329 ? 7.366 3.271 -28.377 1.00 89.69 329 SER A N 1
ATOM 2568 C CA . SER A 1 329 ? 7.729 3.720 -27.040 1.00 89.69 329 SER A CA 1
ATOM 2569 C C . SER A 1 329 ? 6.901 3.030 -25.957 1.00 89.69 329 SER A C 1
ATOM 2571 O O . SER A 1 329 ? 5.698 2.815 -26.100 1.00 89.69 329 SER A O 1
ATOM 2573 N N . ILE A 1 330 ? 7.558 2.700 -24.847 1.00 88.25 330 ILE A N 1
ATOM 2574 C CA . ILE A 1 330 ? 6.933 2.220 -23.610 1.00 88.25 330 ILE A CA 1
ATOM 2575 C C . ILE A 1 330 ? 7.402 3.136 -22.485 1.00 88.25 330 ILE A C 1
ATOM 2577 O O . ILE A 1 330 ? 8.583 3.468 -22.420 1.00 88.25 330 ILE A O 1
ATOM 2581 N N . ILE A 1 331 ? 6.503 3.536 -21.587 1.00 84.12 331 ILE A N 1
ATOM 2582 C CA . ILE A 1 331 ? 6.851 4.355 -20.421 1.00 84.12 331 ILE A CA 1
ATOM 2583 C C . ILE A 1 331 ? 6.773 3.493 -19.163 1.00 84.12 331 ILE A C 1
ATOM 2585 O O . ILE A 1 331 ? 5.752 2.861 -18.895 1.00 84.12 331 ILE A O 1
ATOM 2589 N N . VAL A 1 332 ? 7.847 3.485 -18.374 1.00 79.81 332 VAL A N 1
ATOM 2590 C CA . VAL A 1 332 ? 7.933 2.779 -17.091 1.00 79.81 332 VAL A CA 1
ATOM 2591 C C . VAL A 1 332 ? 8.544 3.706 -16.044 1.00 79.81 332 VAL A C 1
ATOM 2593 O O . VAL A 1 332 ? 9.699 4.087 -16.165 1.00 79.81 332 VAL A O 1
ATOM 2596 N N . GLU A 1 333 ? 7.791 4.065 -14.998 1.00 70.06 333 GLU A N 1
ATOM 2597 C CA . GLU A 1 333 ? 8.282 4.899 -13.877 1.00 70.06 333 GLU A CA 1
ATOM 2598 C C . GLU A 1 333 ? 9.004 6.184 -14.311 1.00 70.06 333 GLU A C 1
ATOM 2600 O O . GLU A 1 333 ? 10.082 6.498 -13.813 1.00 70.06 333 GLU A O 1
ATOM 2605 N N . GLN A 1 334 ? 8.394 6.926 -15.243 1.00 78.31 334 GLN A N 1
ATOM 2606 C CA . GLN A 1 334 ? 8.950 8.151 -15.845 1.00 78.31 334 GLN A CA 1
ATOM 2607 C C . GLN A 1 334 ? 10.162 7.913 -16.762 1.00 78.31 334 GLN A C 1
AT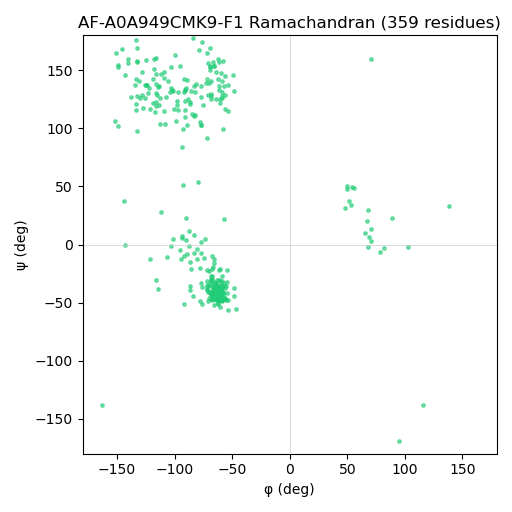OM 2609 O O . GLN A 1 334 ? 10.759 8.866 -17.241 1.00 78.31 334 GLN A O 1
ATOM 2614 N N . ILE A 1 335 ? 10.525 6.662 -17.043 1.00 85.94 335 ILE A N 1
ATOM 2615 C CA . ILE A 1 335 ? 11.542 6.314 -18.034 1.00 85.94 335 ILE A CA 1
ATOM 2616 C C . ILE A 1 335 ? 10.827 5.952 -19.330 1.00 85.94 335 ILE A C 1
ATOM 2618 O O . ILE A 1 335 ? 10.036 5.010 -19.377 1.00 85.94 335 ILE A O 1
ATOM 2622 N N . THR A 1 336 ? 11.117 6.694 -20.389 1.00 90.69 336 THR A N 1
ATOM 2623 C CA . THR A 1 336 ? 10.682 6.372 -21.745 1.00 90.69 336 THR A CA 1
ATOM 2624 C C . THR A 1 336 ? 11.700 5.427 -22.375 1.00 90.69 336 THR A C 1
ATOM 2626 O O . THR A 1 336 ? 12.879 5.763 -22.487 1.00 90.69 336 THR A O 1
ATOM 2629 N N . ILE A 1 337 ? 11.245 4.243 -22.781 1.00 94.38 337 ILE A N 1
ATOM 2630 C CA . ILE A 1 337 ? 12.013 3.290 -23.579 1.00 94.38 337 ILE A CA 1
ATOM 2631 C C . ILE A 1 337 ? 11.558 3.414 -25.029 1.00 94.38 337 ILE A C 1
ATOM 2633 O O . ILE A 1 337 ? 10.405 3.107 -25.325 1.00 94.38 337 ILE A O 1
ATOM 2637 N N . THR A 1 338 ? 12.443 3.827 -25.933 1.00 93.81 338 THR A N 1
ATOM 2638 C CA . THR A 1 338 ? 12.171 3.870 -27.375 1.00 93.81 338 THR A CA 1
ATOM 2639 C C . THR A 1 338 ? 12.882 2.741 -28.102 1.00 93.81 338 THR A C 1
ATOM 2641 O O . THR A 1 338 ? 14.019 2.395 -27.779 1.00 93.81 338 THR A O 1
ATOM 2644 N N . ARG A 1 339 ? 12.202 2.148 -29.083 1.00 94.56 339 ARG A N 1
ATOM 2645 C CA . ARG A 1 339 ? 12.736 1.090 -29.939 1.00 94.56 339 ARG A CA 1
ATOM 2646 C C . ARG A 1 339 ? 13.076 1.657 -31.311 1.00 94.56 339 ARG A C 1
ATOM 2648 O O . ARG A 1 339 ? 12.244 2.304 -31.936 1.00 94.56 339 ARG A O 1
ATOM 2655 N N . SER A 1 340 ? 14.272 1.355 -31.795 1.00 91.81 340 SER A N 1
ATOM 2656 C CA . SER A 1 340 ? 14.708 1.632 -33.163 1.00 91.81 340 SER A CA 1
ATOM 2657 C C . SER A 1 340 ? 15.201 0.351 -33.836 1.00 91.81 340 SER A C 1
ATOM 2659 O O . SER A 1 340 ? 15.546 -0.634 -33.177 1.00 91.81 340 SER A O 1
ATOM 2661 N N . GLU A 1 341 ? 15.209 0.339 -35.166 1.00 89.56 341 GLU A N 1
ATOM 2662 C CA . GLU A 1 34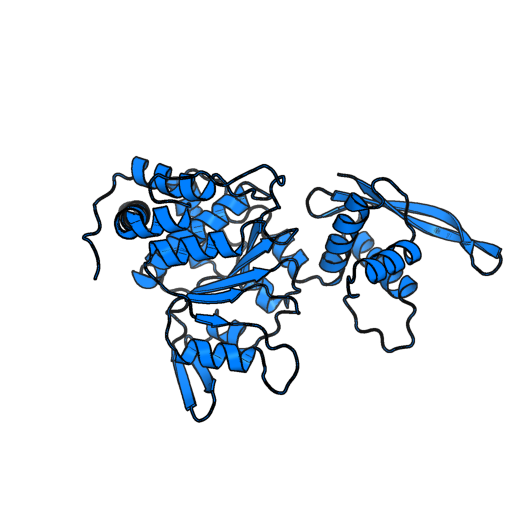1 ? 15.804 -0.733 -35.962 1.00 89.56 341 GLU A CA 1
ATOM 2663 C C . GLU A 1 341 ? 16.979 -0.167 -36.756 1.00 89.56 341 GLU A C 1
ATOM 2665 O O . GLU A 1 341 ? 16.853 0.850 -37.435 1.00 89.56 341 GLU A O 1
ATOM 2670 N N . SER A 1 342 ? 18.130 -0.826 -36.655 1.00 81.88 342 SER A N 1
ATOM 2671 C CA . SER A 1 342 ? 19.334 -0.488 -37.412 1.00 81.88 342 SER A CA 1
ATOM 2672 C C . SER A 1 342 ? 20.044 -1.760 -37.861 1.00 81.88 342 SER A C 1
ATOM 2674 O O . SER A 1 342 ? 19.821 -2.845 -37.319 1.00 81.88 342 SER A O 1
ATOM 2676 N N . VAL A 1 343 ? 20.888 -1.656 -38.883 1.00 77.56 343 VAL A N 1
ATOM 2677 C CA . VAL A 1 343 ? 21.627 -2.806 -39.402 1.00 77.56 343 VAL A CA 1
ATOM 2678 C C . VAL A 1 343 ? 22.914 -2.964 -38.600 1.00 77.56 343 VAL A C 1
ATOM 2680 O O . VAL A 1 343 ? 23.723 -2.041 -38.543 1.00 77.56 343 VAL A O 1
ATOM 2683 N N . ALA A 1 344 ? 23.112 -4.133 -37.992 1.00 70.38 344 ALA A N 1
ATOM 2684 C CA . ALA A 1 344 ? 24.307 -4.439 -37.212 1.00 70.38 344 ALA A CA 1
ATOM 2685 C C . ALA A 1 344 ? 24.942 -5.762 -37.672 1.00 70.38 344 ALA A C 1
ATOM 2687 O O . ALA A 1 344 ? 24.227 -6.663 -38.134 1.00 70.38 344 ALA A O 1
ATOM 2688 N N . PRO A 1 345 ? 26.277 -5.901 -37.574 1.00 67.62 345 PRO A N 1
ATOM 2689 C CA . PRO A 1 345 ? 26.957 -7.143 -37.907 1.00 67.62 345 PRO A CA 1
ATOM 2690 C C . PRO A 1 345 ? 26.608 -8.231 -36.884 1.00 67.62 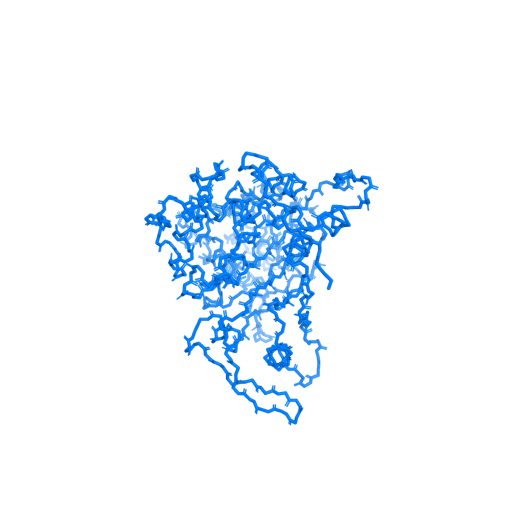345 PRO A C 1
ATOM 2692 O O . PRO A 1 345 ? 26.740 -8.051 -35.676 1.00 67.62 345 PRO A O 1
ATOM 2695 N N . SER A 1 346 ? 26.169 -9.385 -37.376 1.00 65.12 346 SER A N 1
ATOM 2696 C CA . SER A 1 346 ? 26.035 -10.606 -36.580 1.00 65.12 346 SER A CA 1
ATOM 2697 C C . SER A 1 346 ? 27.406 -11.198 -36.242 1.00 65.12 346 SER A C 1
ATOM 2699 O O . SER A 1 346 ? 28.402 -10.90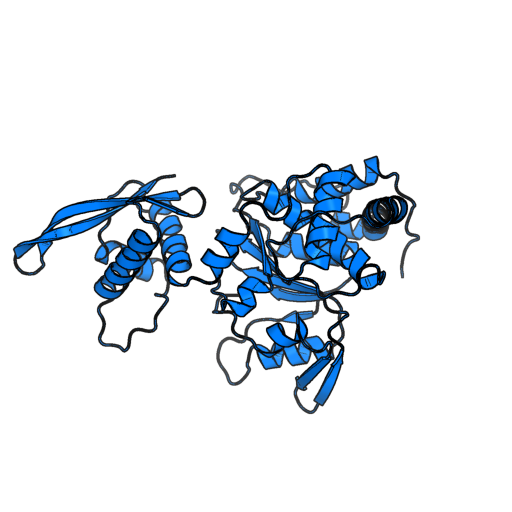0 -36.900 1.00 65.12 346 SER A O 1
ATOM 2701 N N . LEU A 1 347 ? 27.447 -12.126 -35.278 1.00 57.41 347 LEU A N 1
ATOM 2702 C CA . LEU A 1 347 ? 28.648 -12.911 -34.943 1.00 57.41 347 LEU A CA 1
ATOM 2703 C C . LEU A 1 347 ? 29.249 -13.659 -36.154 1.00 57.41 347 LEU A C 1
ATOM 2705 O O . LEU A 1 347 ? 30.429 -13.990 -36.146 1.00 57.41 347 LEU A O 1
ATOM 2709 N N . ALA A 1 348 ? 28.453 -13.901 -37.203 1.00 63.56 348 ALA A N 1
ATOM 2710 C CA . ALA A 1 348 ? 28.874 -14.533 -38.454 1.00 63.56 348 ALA A CA 1
ATOM 2711 C C . ALA A 1 348 ? 29.284 -13.529 -39.557 1.00 63.56 348 ALA A C 1
ATOM 2713 O O . ALA A 1 348 ? 29.511 -13.935 -40.693 1.00 63.56 348 ALA A O 1
ATOM 2714 N N . GLY A 1 349 ? 29.341 -12.224 -39.262 1.00 63.75 349 GLY A N 1
ATOM 2715 C CA . GLY A 1 349 ? 29.733 -11.171 -40.211 1.00 63.75 349 GLY A CA 1
ATOM 2716 C C . GLY A 1 349 ? 28.627 -10.689 -41.160 1.00 63.75 349 GLY A C 1
ATOM 2717 O O . GLY A 1 349 ? 28.841 -9.743 -41.916 1.00 63.75 349 GLY A O 1
ATOM 2718 N N . ASN A 1 350 ? 27.430 -11.282 -41.105 1.00 72.31 350 ASN A N 1
ATOM 2719 C CA . ASN A 1 350 ? 26.274 -10.844 -41.893 1.00 72.31 350 ASN A CA 1
ATOM 2720 C C . ASN A 1 350 ? 25.569 -9.660 -41.228 1.00 72.31 350 ASN A C 1
ATOM 2722 O O . ASN A 1 350 ? 25.349 -9.679 -40.017 1.00 72.31 350 ASN A O 1
ATOM 2726 N N . TRP A 1 351 ? 25.173 -8.672 -42.023 1.00 71.88 351 TRP A N 1
ATOM 2727 C CA . TRP A 1 351 ? 24.442 -7.486 -41.584 1.00 71.88 351 TRP A CA 1
ATOM 2728 C C . TRP A 1 351 ? 22.947 -7.794 -41.499 1.00 71.88 351 TRP A C 1
ATOM 2730 O O . TRP A 1 351 ? 22.298 -7.990 -42.524 1.00 71.88 351 TRP A O 1
ATOM 2740 N N . ASN A 1 352 ? 22.406 -7.847 -40.281 1.00 74.62 352 ASN A N 1
ATOM 2741 C CA . ASN A 1 352 ? 21.001 -8.172 -40.046 1.00 74.62 352 ASN A CA 1
ATOM 2742 C C . ASN A 1 352 ? 20.261 -6.986 -39.406 1.00 74.62 352 ASN A C 1
ATOM 2744 O O . ASN A 1 352 ? 20.853 -6.271 -38.586 1.00 74.62 352 ASN A O 1
ATOM 2748 N N . PRO A 1 353 ? 18.964 -6.795 -39.721 1.00 78.94 353 PRO A N 1
ATOM 2749 C CA . PRO A 1 353 ? 18.110 -5.865 -38.993 1.00 78.94 353 PRO A CA 1
ATOM 2750 C C . PRO A 1 353 ? 18.115 -6.222 -37.506 1.00 78.94 353 PRO A C 1
ATOM 2752 O O . PRO A 1 353 ? 17.712 -7.318 -37.112 1.00 78.94 353 PRO A O 1
ATOM 2755 N N . THR A 1 354 ? 18.615 -5.305 -36.688 1.00 83.88 354 THR A N 1
ATOM 2756 C CA . THR A 1 354 ? 18.772 -5.477 -35.247 1.00 83.88 354 THR A CA 1
ATOM 2757 C C . THR A 1 354 ? 17.999 -4.379 -34.535 1.00 83.88 354 THR A C 1
ATOM 2759 O O . THR A 1 354 ? 18.042 -3.210 -34.915 1.00 83.88 354 THR A O 1
ATOM 2762 N N . LYS A 1 355 ? 17.256 -4.773 -33.502 1.00 91.31 355 LYS A N 1
ATOM 2763 C CA . LYS A 1 355 ? 16.494 -3.849 -32.665 1.00 91.31 355 LYS A CA 1
ATOM 2764 C C . LYS A 1 355 ? 17.386 -3.292 -31.569 1.00 91.31 355 LYS A C 1
ATOM 2766 O O . LYS A 1 355 ? 18.040 -4.065 -30.864 1.00 91.31 355 LYS A O 1
ATOM 2771 N N . PHE A 1 356 ? 17.341 -1.979 -31.412 1.00 93.19 356 PHE A N 1
ATOM 2772 C CA . PHE A 1 356 ? 18.005 -1.242 -30.352 1.00 93.19 356 PHE A CA 1
ATOM 2773 C C . PHE A 1 356 ? 16.971 -0.534 -29.485 1.00 93.19 356 PHE A C 1
ATOM 2775 O O . PHE A 1 356 ? 15.876 -0.195 -29.938 1.00 93.19 356 PHE A O 1
ATOM 2782 N N . TYR A 1 357 ? 17.323 -0.344 -28.220 1.00 95.12 357 TYR A N 1
ATOM 2783 C CA . TYR A 1 357 ? 16.461 0.247 -27.211 1.00 95.12 357 TYR A CA 1
ATOM 2784 C C . TYR A 1 357 ? 17.208 1.381 -26.522 1.00 95.12 357 TYR A C 1
ATOM 2786 O O . TYR A 1 357 ? 18.330 1.190 -26.053 1.00 95.12 357 TYR A O 1
ATOM 2794 N N . ARG A 1 358 ? 16.580 2.552 -26.454 1.00 94.19 358 ARG A N 1
ATOM 2795 C CA . ARG A 1 358 ? 17.117 3.735 -25.783 1.00 94.19 358 ARG A CA 1
ATOM 2796 C C . ARG A 1 358 ? 16.239 4.083 -24.592 1.00 94.19 358 ARG A C 1
ATOM 2798 O O . ARG A 1 358 ? 15.018 4.088 -24.708 1.00 94.19 358 ARG A O 1
ATOM 2805 N N . PHE A 1 359 ? 16.865 4.387 -23.461 1.00 94.88 359 PHE A N 1
ATOM 2806 C CA . PHE A 1 359 ? 16.185 4.683 -22.202 1.00 94.88 359 PHE A CA 1
ATOM 2807 C C . PHE A 1 359 ? 16.469 6.132 -21.803 1.00 94.88 359 PHE A C 1
ATOM 2809 O O . PHE A 1 359 ? 17.631 6.517 -21.652 1.00 94.88 359 PHE A O 1
ATOM 2816 N N . THR A 1 360 ? 15.416 6.931 -21.634 1.00 89.75 360 THR A N 1
ATOM 2817 C CA . THR A 1 360 ? 15.503 8.361 -21.297 1.00 89.75 360 THR A CA 1
ATOM 2818 C C . THR A 1 360 ? 14.526 8.716 -20.183 1.00 89.75 360 THR A C 1
ATOM 2820 O O . THR A 1 360 ? 13.386 8.258 -20.211 1.00 89.75 360 THR A O 1
ATOM 2823 N N . ARG A 1 361 ? 14.964 9.529 -19.219 1.00 84.38 361 ARG A N 1
ATOM 2824 C CA . ARG A 1 361 ? 14.093 10.126 -18.195 1.00 84.38 361 ARG A CA 1
ATOM 2825 C C . ARG A 1 361 ? 13.460 11.419 -18.675 1.00 84.38 361 ARG A C 1
ATOM 2827 O O . ARG A 1 361 ? 14.162 12.153 -19.406 1.00 84.38 361 ARG A O 1
#

Radius of gyration: 22.51 Å; Cα contacts (8 Å, |Δi|>4): 622; chains: 1; bounding box: 54×50×71 Å

Mean predicted aligned error: 8.4 Å

Sequence (361 aa):
RGAEIPVVPLNSAITMLKSLLDDFNFCTPSDASRAMASLISPALKFGDHLHCDFPIDFAEADQSQSGKTYRQKLVCAIYNEIPSVITEPKGGVGSLDESISGALIKGKPFLTIDNLRSKLDSTILETSTRGHGTVQARALRTSTTIETRHYLWQISTNGAELTRDAANRCIVTKITKRPSNARFKHFPDGDLLQHVRANQNIFLGCVFAVVREWIHNGKPRSCETRHDFREWTQALDWIITEIMAMPQLMDGHHEEQLRTANPALQWLRSIAIAVIKTRSGEELSASQLAELGEEEGIELPRRSTSRDDPCIIVGRMLGKLFKEAESDSIIVEQITITRSESVAPSLAGNWNPTKFYRFTR

pLDDT: mean 89.84, std 10.03, range [43.03, 98.88]

Secondary structure (DSSP, 8-state):
---------HHHHHHHHHHTTTTS-BSSHHHHHHHHHHHHHHHHHHTT---S---EEEEEESSTTSSHHHHHHHHHHHTT---EEEPPP-SSS--HHHHHHHHHHTT-SEEEEEEE-S-B--HHHHHHHSSSSEEEEEETTEEEEEE-TT-EEEEEESS--B-HHHHTTEEEEEEPPPPTT--PPPBTTBSHHHHHHHTHHHHHHHHHHHHHHHHHTTS------SSS-HHHHHHHHHIIIIIS----TTTTHHHHHHHHT-HHHHHHHHHHHHHHHHSTT-EEEHHHHHHHHHHTT---SS---TTS-HHHHHHHHHHHHHHHTTSSEEEETTEEEEEEEEEEE-TTS-EEEEEEEEEE-